Protein AF-A0A8S3UZY2-F1 (afdb_monomer_lite)

Secondary structure (DSSP, 8-state):
-HHHHHHHHHHHHHHHTBSS-BPPEE-HHHHHHHHHHHTTT--S--SSSS----------SHHHHHHHHHHHHHGGGGG--TTS---SHHHHHHHHHHHHHT-TT--EE----BTTB---------S-SS-BSSTTTTSTT-B-TTS-BPPPPSSPPHHHHHHHHHTTS-------HHHHHHHHHHHHHHHHHHHHHHHHHHHHHHHHHHHHHHHHHHHHHHHHHHHHHHHHHHHHHHTTS--

Foldseek 3Di:
DLVLLLLLLLVCCAPVPFQQAARADEDVVQQVVQQVVQVVLDQDADPDDWQKDKDWDPDQDPVVRVVCRSCVLLVLVVLDDLVDWQPDPVSCVSNVSNLSSNQRPHRYDHWHHDSSGTTIDHDGDRDRRGDGHRQNNVPQVAADPSSHGYDDDPDQDVVNVVSVVCVVDDDDDDDDVVVVVVVVVVVVVVVVVVVVVVVVVVVVVVVVVVVVVVVVVVVVVVVVVVVVVVVVVVVVVVVVPPD

Sequence (243 aa):
MTRLHNEFRSKTAKENWAADMMKMKWDYTAANVAQKWADQCEFKHSTNKYGENLFVTTAQDIYKAMDQSVNSWFNEVRFYNYNYDCYSDSCFKKVGHYTQLVWAKTFLLGCGMNKKIGNIMKNKILNKPYTKGKPCSKCPGYCTSESLCRKIPAKRTLYDLLTRITDTKSDWNVENEEDLEDQRKERRNEEKEEDLEDQRKERRNEEKEEDLEDQRKERRNEEKEEDLEDQRKERRNEEKGED

pLDDT: mean 82.31, std 16.31, range [33.88, 98.5]

Organism: Mytilus edulis (NCBI:txid6550)

Radius of gyration: 30.38 Å; chains: 1; bounding box: 75×30×107 Å

InterPro domains:
  IPR001283 Cysteine-rich secretory protein-related [PR00837] (24-42)
  IPR001283 Cysteine-rich secretory protein-related [PR00837] (69-82)
  IPR001283 Cysteine-rich secretory protein-related [PR00837] (95-111)
  IPR001283 Cysteine-rich secretory protein-related [PTHR10334] (3-116)
  IPR002413 Venom allergen 5-like [PR00838] (24-42)
  IPR002413 Venom allergen 5-like [PR00838] (94-113)
  IPR014044 CAP domain [PF00188] (3-115)
  IPR014044 CAP domain [SM00198] (1-122)
  IPR018244 Allergen V5/Tpx-1-related, conserved site [PS01009] (96-106)
  IPR035940 CAP superfamily [G3DSA:3.40.33.10] (1-150)
  IPR035940 CAP superfamily [SSF55797] (3-118)

Structure (mmCIF, N/CA/C/O backbone):
data_AF-A0A8S3UZY2-F1
#
_entry.id   AF-A0A8S3UZY2-F1
#
loop_
_atom_site.group_PDB
_atom_site.id
_atom_site.type_symbol
_atom_site.label_atom_id
_atom_site.label_alt_id
_atom_site.label_comp_id
_atom_site.label_asym_id
_atom_site.label_entity_id
_atom_site.label_seq_id
_atom_site.pdbx_PDB_ins_code
_atom_site.Cartn_x
_atom_site.Cartn_y
_atom_site.Cartn_z
_atom_site.occupancy
_atom_site.B_iso_or_equiv
_atom_site.auth_seq_id
_atom_site.auth_comp_id
_atom_site.auth_asym_id
_atom_site.auth_atom_id
_atom_site.pdbx_PDB_model_num
ATOM 1 N N . MET A 1 1 ? -2.297 7.928 1.998 1.00 87.19 1 MET A N 1
ATOM 2 C CA . MET A 1 1 ? -1.681 6.597 1.783 1.00 87.19 1 MET A CA 1
ATOM 3 C C . MET A 1 1 ? -1.189 6.343 0.344 1.00 87.19 1 MET A C 1
ATOM 5 O O . MET A 1 1 ? 0.021 6.305 0.134 1.00 87.19 1 MET A O 1
ATOM 9 N N . THR A 1 2 ? -2.068 6.203 -0.660 1.00 91.38 2 THR A N 1
ATOM 10 C CA . THR A 1 2 ? -1.717 5.746 -2.033 1.00 91.38 2 THR A CA 1
ATOM 11 C C . THR A 1 2 ? -0.693 6.616 -2.778 1.00 91.38 2 THR A C 1
ATOM 13 O O . THR A 1 2 ? 0.131 6.085 -3.519 1.00 91.38 2 THR A O 1
ATOM 16 N N . ARG A 1 3 ? -0.687 7.940 -2.543 1.00 94.25 3 ARG A N 1
ATOM 17 C CA . ARG A 1 3 ? 0.292 8.883 -3.122 1.00 94.25 3 ARG A CA 1
ATOM 18 C C . ARG A 1 3 ? 1.739 8.449 -2.854 1.00 94.25 3 ARG A C 1
ATOM 20 O O . ARG A 1 3 ? 2.487 8.247 -3.802 1.00 94.25 3 ARG A O 1
ATOM 27 N N . LEU A 1 4 ? 2.100 8.239 -1.584 1.00 95.00 4 LEU A N 1
ATOM 28 C CA . LEU A 1 4 ? 3.458 7.856 -1.172 1.00 95.00 4 LEU A CA 1
ATOM 29 C C . LEU A 1 4 ? 3.878 6.491 -1.726 1.00 95.00 4 LEU A C 1
ATOM 31 O O . LEU A 1 4 ? 5.022 6.313 -2.129 1.00 95.00 4 LEU A O 1
ATOM 35 N N . HIS A 1 5 ? 2.949 5.534 -1.791 1.00 96.06 5 HIS A N 1
ATOM 36 C CA . HIS A 1 5 ? 3.223 4.236 -2.405 1.00 96.06 5 HIS A CA 1
ATOM 37 C C . HIS A 1 5 ? 3.622 4.400 -3.877 1.00 96.06 5 HIS A C 1
ATOM 39 O O . HIS A 1 5 ? 4.646 3.868 -4.298 1.00 96.06 5 HIS A O 1
ATOM 45 N N . ASN A 1 6 ? 2.870 5.188 -4.651 1.00 97.62 6 ASN A N 1
ATOM 46 C CA . ASN A 1 6 ? 3.207 5.465 -6.048 1.00 97.62 6 ASN A CA 1
ATOM 47 C C . ASN A 1 6 ? 4.492 6.291 -6.198 1.00 97.62 6 ASN A C 1
ATOM 49 O O . ASN A 1 6 ? 5.282 6.004 -7.090 1.00 97.62 6 ASN A O 1
ATOM 53 N N . GLU A 1 7 ? 4.748 7.246 -5.307 1.00 98.00 7 GLU A N 1
ATOM 54 C CA . GLU A 1 7 ? 5.978 8.047 -5.276 1.00 98.00 7 GLU A CA 1
ATOM 55 C C . GLU A 1 7 ? 7.231 7.167 -5.111 1.00 98.00 7 GLU A C 1
ATOM 57 O O . GLU A 1 7 ? 8.133 7.195 -5.954 1.00 98.00 7 GLU A O 1
ATOM 62 N N . PHE A 1 8 ? 7.246 6.294 -4.098 1.00 98.25 8 PHE A N 1
ATOM 63 C CA . PHE A 1 8 ? 8.345 5.356 -3.847 1.00 98.25 8 PHE A CA 1
ATOM 64 C C . PHE A 1 8 ? 8.466 4.247 -4.903 1.00 98.25 8 PHE A C 1
ATOM 66 O O . PHE A 1 8 ? 9.578 3.804 -5.211 1.00 98.25 8 PHE A O 1
ATOM 73 N N . ARG A 1 9 ? 7.353 3.817 -5.510 1.00 98.38 9 ARG A N 1
ATOM 74 C CA . ARG A 1 9 ? 7.361 2.886 -6.653 1.00 98.38 9 ARG A CA 1
ATOM 75 C C . ARG A 1 9 ? 7.925 3.547 -7.912 1.00 98.38 9 ARG A C 1
ATOM 77 O O . ARG A 1 9 ? 8.740 2.927 -8.585 1.00 98.38 9 ARG A O 1
ATOM 84 N N . SER A 1 10 ? 7.583 4.812 -8.177 1.00 98.50 10 SER A N 1
ATOM 85 C CA . SER A 1 10 ? 8.162 5.645 -9.247 1.00 98.50 10 SER A CA 1
ATOM 86 C C . SER A 1 10 ? 9.669 5.810 -9.046 1.00 98.50 10 SER A C 1
ATOM 88 O O . SER A 1 10 ? 10.448 5.563 -9.968 1.00 98.50 10 SER A O 1
ATOM 90 N N . LYS A 1 11 ? 10.087 6.147 -7.817 1.00 98.25 11 LYS A N 1
ATOM 91 C CA . LYS A 1 11 ? 11.499 6.241 -7.430 1.00 98.25 11 LYS A CA 1
ATOM 92 C C . LYS A 1 11 ? 12.232 4.922 -7.691 1.00 98.25 11 LYS A C 1
ATOM 94 O O . LYS A 1 11 ? 13.226 4.900 -8.407 1.00 98.25 11 LYS A O 1
ATOM 99 N N . THR A 1 12 ? 11.678 3.808 -7.209 1.00 97.56 12 THR A N 1
ATOM 100 C CA . THR A 1 12 ? 12.240 2.463 -7.419 1.00 97.56 12 THR A CA 1
ATOM 101 C C . THR A 1 12 ? 12.297 2.077 -8.896 1.00 97.56 12 THR A C 1
ATOM 103 O O . THR A 1 12 ? 13.279 1.475 -9.320 1.00 97.56 12 THR A O 1
ATOM 106 N N . ALA A 1 13 ? 11.293 2.438 -9.698 1.00 97.81 13 ALA A N 1
ATOM 107 C CA . ALA A 1 13 ? 11.313 2.180 -11.132 1.00 97.81 13 ALA A CA 1
ATOM 108 C C . ALA A 1 13 ? 12.467 2.912 -11.821 1.00 97.81 13 ALA A C 1
ATOM 110 O O . ALA A 1 13 ? 13.248 2.273 -12.526 1.00 97.81 13 ALA A O 1
ATOM 111 N N . LYS A 1 14 ? 12.606 4.217 -11.560 1.00 97.75 14 LYS A N 1
ATOM 112 C CA . LYS A 1 14 ? 13.624 5.093 -12.159 1.00 97.75 14 LYS A CA 1
ATOM 113 C C . LYS A 1 14 ? 15.046 4.755 -11.702 1.00 97.75 14 LYS A C 1
ATOM 115 O O . LYS A 1 14 ? 15.933 4.640 -12.540 1.00 97.75 14 LYS A O 1
ATOM 120 N N . GLU A 1 15 ? 15.257 4.571 -10.400 1.00 96.56 15 GLU A N 1
ATOM 121 C CA . GLU A 1 15 ? 16.589 4.373 -9.808 1.00 96.56 15 GLU A CA 1
ATOM 122 C C . GLU A 1 15 ? 17.054 2.911 -9.879 1.00 96.56 15 GLU A C 1
ATOM 124 O O . GLU A 1 15 ? 18.190 2.642 -10.267 1.00 96.56 15 GLU A O 1
ATOM 129 N N . ASN A 1 16 ? 16.171 1.953 -9.572 1.00 95.44 16 ASN A N 1
ATOM 130 C CA . ASN A 1 16 ? 16.512 0.525 -9.488 1.00 95.44 16 ASN A CA 1
ATOM 131 C C . ASN A 1 16 ? 16.083 -0.291 -10.722 1.00 95.44 16 ASN A C 1
ATOM 133 O O . ASN A 1 16 ? 16.210 -1.519 -10.718 1.00 95.44 16 ASN A O 1
ATOM 137 N N . TRP A 1 17 ? 15.637 0.384 -11.790 1.00 96.50 17 TRP A N 1
ATOM 138 C CA . TRP A 1 17 ? 15.299 -0.202 -13.092 1.00 96.50 17 TRP A CA 1
ATOM 139 C C . TRP A 1 17 ? 14.179 -1.252 -12.991 1.00 96.50 17 TRP A C 1
ATOM 141 O O . TRP A 1 17 ? 14.389 -2.421 -13.310 1.00 96.50 17 TRP A O 1
ATOM 151 N N . ALA A 1 18 ? 12.985 -0.848 -12.545 1.00 97.75 18 ALA A N 1
ATOM 152 C CA . ALA A 1 18 ? 11.804 -1.720 -12.525 1.00 97.75 18 ALA A CA 1
ATOM 153 C C . ALA A 1 18 ? 10.953 -1.549 -13.796 1.00 97.75 18 ALA A C 1
ATOM 155 O O . ALA A 1 18 ? 10.343 -0.502 -14.022 1.00 97.75 18 ALA A O 1
ATOM 156 N N . ALA A 1 19 ? 10.890 -2.592 -14.622 1.00 97.81 19 ALA A N 1
ATOM 157 C CA . ALA A 1 19 ? 10.301 -2.550 -15.961 1.00 97.81 19 ALA A CA 1
ATOM 158 C C . ALA A 1 19 ? 8.773 -2.742 -16.011 1.00 97.81 19 ALA A C 1
ATOM 160 O O . ALA A 1 19 ? 8.149 -2.407 -17.020 1.00 97.81 19 ALA A O 1
ATOM 161 N N . ASP A 1 20 ? 8.189 -3.303 -14.950 1.00 97.00 20 ASP A N 1
ATOM 162 C CA . ASP A 1 20 ? 6.795 -3.761 -14.833 1.00 97.00 20 ASP A CA 1
ATOM 163 C C . ASP A 1 20 ? 6.049 -3.170 -13.616 1.00 97.00 20 ASP A C 1
ATOM 165 O O . ASP A 1 20 ? 4.972 -3.640 -13.250 1.00 97.00 20 ASP A O 1
ATOM 169 N N . MET A 1 21 ? 6.614 -2.141 -12.976 1.00 98.19 21 MET A N 1
ATOM 170 C CA . MET A 1 21 ? 6.096 -1.553 -11.737 1.00 98.19 21 MET A CA 1
ATOM 171 C C . MET A 1 21 ? 4.714 -0.909 -11.930 1.00 98.19 21 MET A C 1
ATOM 173 O O . MET A 1 21 ? 4.609 0.196 -12.460 1.00 98.19 21 MET A O 1
ATOM 177 N N . MET A 1 22 ? 3.644 -1.558 -11.466 1.00 96.94 22 MET A N 1
ATOM 178 C CA . MET A 1 22 ? 2.284 -1.019 -11.589 1.00 96.94 22 MET A CA 1
ATOM 179 C C . MET A 1 22 ? 2.055 0.212 -10.703 1.00 96.94 22 MET A C 1
ATOM 181 O O . MET A 1 22 ? 2.512 0.249 -9.554 1.00 96.94 22 MET A O 1
ATOM 185 N N . LYS A 1 23 ? 1.261 1.171 -11.191 1.00 96.56 23 LYS A N 1
ATOM 186 C CA . LYS A 1 23 ? 0.643 2.213 -10.363 1.00 96.56 23 LYS A CA 1
ATOM 187 C C . LYS A 1 23 ? -0.441 1.581 -9.489 1.00 96.56 23 LYS A C 1
ATOM 189 O O . LYS A 1 23 ? -1.294 0.851 -9.989 1.00 96.56 23 LYS A O 1
ATOM 194 N N . MET A 1 24 ? -0.404 1.855 -8.189 1.00 94.44 24 MET A N 1
ATOM 195 C CA . MET A 1 24 ? -1.425 1.419 -7.239 1.00 94.44 24 MET A CA 1
ATOM 196 C C . MET A 1 24 ? -2.624 2.372 -7.262 1.00 94.44 24 MET A C 1
ATOM 198 O O . MET A 1 24 ? -2.439 3.595 -7.260 1.00 94.44 24 MET A O 1
ATOM 202 N N . LYS A 1 25 ? -3.838 1.817 -7.208 1.00 91.94 25 LYS A N 1
ATOM 203 C CA . LYS A 1 25 ? -5.065 2.538 -6.838 1.00 91.94 25 LYS 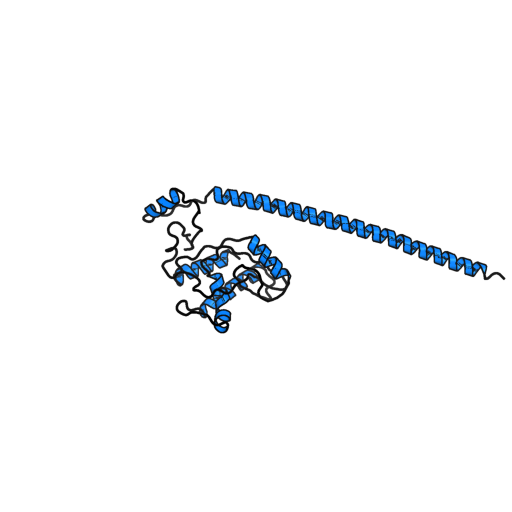A CA 1
ATOM 204 C C . LYS A 1 25 ? -5.532 2.126 -5.437 1.00 91.94 25 LYS A C 1
ATOM 206 O O . LYS A 1 25 ? -5.097 1.098 -4.918 1.00 91.94 25 LYS A O 1
ATOM 211 N N . TRP A 1 26 ? -6.392 2.941 -4.828 1.00 89.31 26 TRP A N 1
ATOM 212 C CA . TRP A 1 26 ? -7.090 2.545 -3.603 1.00 89.31 26 TRP A CA 1
ATOM 213 C C . TRP A 1 26 ? -8.118 1.445 -3.904 1.00 89.31 26 TRP A C 1
ATOM 215 O O . TRP A 1 26 ? -8.615 1.352 -5.030 1.00 89.31 26 TRP A O 1
ATOM 225 N N . ASP A 1 27 ? -8.404 0.611 -2.911 1.00 89.00 27 ASP A N 1
ATOM 226 C CA . ASP A 1 27 ? -9.358 -0.490 -2.993 1.00 89.00 27 ASP A CA 1
ATOM 227 C C . ASP A 1 27 ? -10.120 -0.627 -1.666 1.00 89.00 27 ASP A C 1
ATOM 229 O O . ASP A 1 27 ? -9.541 -0.964 -0.629 1.00 89.00 27 ASP A O 1
ATOM 233 N N . TYR A 1 28 ? -11.425 -0.344 -1.696 1.00 85.38 28 TYR A N 1
ATOM 234 C CA . TYR A 1 28 ? -12.273 -0.346 -0.501 1.00 85.38 28 TYR A CA 1
ATOM 235 C C . TYR A 1 28 ? -12.496 -1.754 0.072 1.00 85.38 28 TYR A C 1
ATOM 237 O O . TYR A 1 28 ? -12.620 -1.906 1.285 1.00 85.38 28 TYR A O 1
ATOM 245 N N . THR A 1 29 ? -12.442 -2.808 -0.753 1.00 87.44 29 THR A N 1
ATOM 246 C CA . THR A 1 29 ? -12.521 -4.194 -0.257 1.00 87.44 29 THR A CA 1
ATOM 247 C C . THR A 1 29 ? -11.281 -4.543 0.568 1.00 87.44 29 THR A C 1
ATOM 249 O O . THR A 1 29 ? -11.400 -5.071 1.677 1.00 87.44 29 THR A O 1
ATOM 252 N N . ALA A 1 30 ? -10.086 -4.201 0.079 1.00 86.56 30 ALA A N 1
ATOM 253 C CA . ALA A 1 30 ? -8.844 -4.355 0.830 1.00 86.56 30 ALA A CA 1
ATOM 254 C C . ALA A 1 30 ? -8.817 -3.467 2.088 1.00 86.56 30 ALA A C 1
ATOM 256 O O . ALA A 1 30 ? -8.339 -3.913 3.132 1.00 86.56 30 ALA A O 1
ATOM 257 N N . ALA A 1 31 ? -9.362 -2.245 2.022 1.00 87.25 31 ALA A N 1
ATOM 258 C CA . ALA A 1 31 ? -9.434 -1.340 3.169 1.00 87.25 31 ALA A CA 1
ATOM 259 C C . ALA A 1 31 ? -10.345 -1.895 4.275 1.00 87.25 31 ALA A C 1
ATOM 261 O O . ALA A 1 31 ? -9.920 -1.982 5.425 1.00 87.25 31 ALA A O 1
ATOM 262 N N . ASN A 1 32 ? -11.537 -2.384 3.921 1.00 87.75 32 ASN A N 1
ATOM 263 C CA . ASN A 1 32 ? -12.484 -2.977 4.867 1.00 87.75 32 ASN A CA 1
ATOM 264 C C . ASN A 1 32 ? -11.947 -4.276 5.495 1.00 87.75 32 ASN A C 1
ATOM 266 O O . ASN A 1 32 ? -12.200 -4.549 6.669 1.00 87.75 32 ASN A O 1
ATOM 270 N N . VAL A 1 33 ? -11.163 -5.067 4.752 1.00 88.44 33 VAL A N 1
ATOM 271 C CA . VAL A 1 33 ? -10.449 -6.237 5.300 1.00 88.44 33 VAL A CA 1
ATOM 272 C C . VAL A 1 33 ? -9.322 -5.817 6.252 1.00 88.44 33 VAL A C 1
ATOM 274 O O . VAL A 1 33 ? -9.137 -6.452 7.290 1.00 88.44 33 VAL A O 1
ATOM 277 N N . ALA A 1 34 ? -8.585 -4.748 5.936 1.00 89.81 34 ALA A N 1
ATOM 278 C CA . ALA A 1 34 ? -7.524 -4.231 6.795 1.00 89.81 34 ALA A CA 1
ATOM 279 C C . ALA A 1 34 ? -8.071 -3.575 8.079 1.00 89.81 34 ALA A C 1
ATOM 281 O O . ALA A 1 34 ? -7.501 -3.792 9.147 1.00 89.81 34 ALA A O 1
ATOM 282 N N . GLN A 1 35 ? -9.190 -2.843 8.012 1.00 90.25 35 GLN A N 1
ATOM 283 C CA . GLN A 1 35 ? -9.820 -2.216 9.183 1.00 90.25 35 GLN A CA 1
ATOM 284 C C . GLN A 1 35 ? -10.348 -3.265 10.162 1.00 90.25 35 GLN A C 1
ATOM 286 O O . GLN A 1 35 ? -9.950 -3.247 11.321 1.00 90.25 35 GLN A O 1
ATOM 291 N N . LYS A 1 36 ? -11.085 -4.274 9.676 1.00 91.44 36 LYS A N 1
ATOM 292 C CA . LYS A 1 36 ? -11.569 -5.391 10.511 1.00 91.44 36 LYS A CA 1
ATOM 293 C C . LYS A 1 36 ? -10.449 -6.144 11.243 1.00 91.44 36 LYS A C 1
ATOM 295 O O . LYS A 1 36 ? -10.713 -6.762 12.273 1.00 91.44 36 LYS A O 1
ATOM 300 N N . TRP A 1 37 ? -9.211 -6.097 10.737 1.00 90.62 37 TRP A N 1
ATOM 301 C CA . TRP A 1 37 ? -8.030 -6.596 11.447 1.00 90.62 37 TRP A CA 1
ATOM 302 C C . TRP A 1 37 ? -7.440 -5.576 12.434 1.00 90.62 37 TRP A C 1
ATOM 304 O O . TRP A 1 37 ? -7.087 -5.950 13.549 1.00 90.62 37 TRP A O 1
ATOM 314 N N . ALA A 1 38 ? -7.383 -4.291 12.071 1.00 89.00 38 ALA A N 1
ATOM 315 C CA . ALA A 1 38 ? -6.948 -3.208 12.960 1.00 89.00 38 ALA A CA 1
ATOM 316 C C . ALA A 1 38 ? -7.799 -3.142 14.237 1.00 89.00 38 ALA A C 1
ATOM 318 O O . ALA A 1 38 ? -7.282 -2.961 15.343 1.00 89.00 38 ALA A O 1
ATOM 319 N N . ASP A 1 39 ? -9.106 -3.346 14.091 1.00 88.88 39 ASP A N 1
ATOM 320 C CA . ASP A 1 39 ? -10.079 -3.301 15.180 1.00 88.88 39 ASP A CA 1
ATOM 321 C C . ASP A 1 39 ? -9.822 -4.386 16.245 1.00 88.88 39 ASP A C 1
ATOM 323 O O . ASP A 1 39 ? -10.104 -4.156 17.420 1.00 88.88 39 ASP A O 1
ATOM 327 N N . GLN A 1 40 ? -9.173 -5.506 15.881 1.00 88.81 40 GLN A N 1
ATOM 328 C CA . GLN A 1 40 ? -8.735 -6.545 16.832 1.00 88.81 40 GLN A CA 1
ATOM 329 C C . GLN A 1 40 ? -7.629 -6.057 17.786 1.00 88.81 40 GLN A C 1
ATOM 331 O O . GLN A 1 40 ? -7.394 -6.668 18.825 1.00 88.81 40 GLN A O 1
ATOM 336 N N . CYS A 1 41 ? -6.937 -4.959 17.448 1.00 85.81 41 CYS A N 1
ATOM 337 C CA . CYS A 1 41 ? -5.859 -4.351 18.238 1.00 85.81 41 CYS A CA 1
ATOM 338 C C . CYS A 1 41 ? -4.615 -5.252 18.456 1.00 85.81 41 CYS A C 1
ATOM 340 O O . CYS A 1 41 ? -3.756 -4.954 19.288 1.00 85.81 41 CYS A O 1
ATOM 342 N N . GLU A 1 42 ? -4.469 -6.337 17.694 1.00 86.00 42 GLU A N 1
ATOM 343 C CA . GLU A 1 42 ? -3.333 -7.254 17.810 1.00 86.00 42 GLU A CA 1
ATOM 344 C C . GLU A 1 42 ? -2.186 -6.858 16.868 1.00 86.00 42 GLU A C 1
ATOM 346 O O . GLU A 1 42 ? -2.339 -6.888 15.646 1.00 86.00 42 GLU A O 1
ATOM 351 N N . PHE A 1 43 ? -0.991 -6.572 17.403 1.00 87.06 43 PHE A N 1
ATOM 352 C CA . PHE A 1 43 ? 0.213 -6.361 16.581 1.00 87.06 43 PHE A CA 1
ATOM 353 C C . PHE A 1 43 ? 0.815 -7.695 16.101 1.00 87.06 43 PHE A C 1
ATOM 355 O O . PHE A 1 43 ? 1.956 -8.051 16.401 1.00 87.06 43 PHE A O 1
ATOM 362 N N . LYS A 1 44 ? 0.011 -8.460 15.360 1.00 87.06 44 LYS A N 1
ATOM 363 C CA . LYS A 1 44 ? 0.412 -9.690 14.677 1.00 87.06 44 LYS A CA 1
ATOM 364 C C . LYS A 1 44 ? -0.163 -9.708 13.265 1.00 87.06 44 LYS A C 1
ATOM 366 O O . LYS A 1 44 ? -1.153 -9.046 12.958 1.00 87.06 44 LYS A O 1
ATOM 371 N N . HIS A 1 45 ? 0.479 -10.477 12.400 1.00 86.94 45 HIS A N 1
ATOM 372 C CA . HIS A 1 45 ? 0.067 -10.610 11.014 1.00 86.94 45 HIS A CA 1
ATOM 373 C C . HIS A 1 45 ? -1.268 -11.359 10.891 1.00 86.94 45 HIS A C 1
ATOM 375 O O . HIS A 1 45 ? -1.493 -12.346 11.594 1.00 86.94 45 HIS A O 1
ATOM 381 N N . SER A 1 46 ? -2.137 -10.919 9.978 1.00 86.56 46 SER A N 1
ATOM 382 C CA . SER A 1 46 ? -3.462 -11.534 9.788 1.00 86.56 46 SER A CA 1
ATOM 383 C C . SER A 1 46 ? -3.392 -12.898 9.073 1.00 86.56 46 SER A C 1
ATOM 385 O O . SER A 1 46 ? -2.318 -13.332 8.644 1.00 86.56 46 SER A O 1
ATOM 387 N N . THR A 1 47 ? -4.530 -13.591 8.940 1.00 87.19 47 THR A N 1
ATOM 388 C CA . THR A 1 47 ? -4.669 -14.903 8.262 1.00 87.19 47 THR A CA 1
ATOM 389 C C . THR A 1 47 ? -5.363 -14.830 6.890 1.00 87.19 47 THR A C 1
ATOM 391 O O . THR A 1 47 ? -5.677 -15.861 6.301 1.00 87.19 47 THR A O 1
ATOM 394 N N . ASN A 1 48 ? -5.614 -13.623 6.366 1.00 82.38 48 ASN A N 1
ATOM 395 C CA . ASN A 1 48 ? -6.241 -13.404 5.055 1.00 82.38 48 ASN A CA 1
ATOM 396 C C . ASN A 1 48 ? -5.260 -13.591 3.861 1.00 82.38 48 ASN A C 1
ATOM 398 O O . ASN A 1 48 ? -4.185 -14.160 4.016 1.00 82.38 48 ASN A O 1
ATOM 402 N N . LYS A 1 49 ? -5.649 -13.169 2.645 1.00 81.81 49 LYS A N 1
ATOM 403 C CA . LYS A 1 49 ? -4.961 -13.473 1.368 1.00 81.81 49 LYS A CA 1
ATOM 404 C C . LYS A 1 49 ? -4.244 -12.301 0.651 1.00 81.81 49 LYS A C 1
ATOM 406 O O . LYS A 1 49 ? -3.750 -12.510 -0.456 1.00 81.81 49 LYS A O 1
ATOM 411 N N . TYR A 1 50 ? -4.218 -11.082 1.199 1.00 80.88 50 TYR A N 1
ATOM 412 C CA . TYR A 1 50 ? -3.713 -9.857 0.526 1.00 80.88 50 TYR A CA 1
ATOM 413 C C . TYR A 1 50 ? -2.281 -9.498 0.976 1.00 80.88 50 TYR A C 1
ATOM 415 O O . TYR A 1 50 ? -2.069 -9.546 2.156 1.00 80.88 50 TYR A O 1
ATOM 423 N N . GLY A 1 51 ? -1.296 -9.091 0.160 1.00 82.06 51 GLY A N 1
ATOM 424 C CA . GLY A 1 51 ? 0.122 -8.865 0.602 1.00 82.06 51 GLY A CA 1
ATOM 425 C C . GLY A 1 51 ? 0.384 -7.796 1.701 1.00 82.06 51 GLY A C 1
ATOM 426 O O . GLY A 1 51 ? -0.371 -6.846 1.734 1.00 82.06 51 GLY A O 1
ATOM 427 N N . GLU A 1 52 ? 1.402 -7.896 2.593 1.00 84.12 52 GLU A N 1
ATOM 428 C CA . GLU A 1 52 ? 1.479 -7.195 3.925 1.00 84.12 52 GLU A CA 1
ATOM 429 C C . GLU A 1 52 ? 2.582 -6.169 4.184 1.00 84.12 52 GLU A C 1
ATOM 431 O O . GLU A 1 52 ? 3.747 -6.492 3.988 1.00 84.12 52 GLU A O 1
ATOM 436 N N . ASN A 1 53 ? 2.220 -5.070 4.870 1.00 90.69 53 ASN A N 1
ATOM 437 C CA . ASN A 1 53 ? 3.085 -4.408 5.858 1.00 90.69 53 ASN A CA 1
ATOM 438 C C . ASN A 1 53 ? 2.344 -4.197 7.202 1.00 90.69 53 ASN A C 1
ATOM 440 O O . ASN A 1 53 ? 1.124 -4.036 7.190 1.00 90.69 53 ASN A O 1
ATOM 444 N N . LEU A 1 54 ? 3.067 -4.139 8.335 1.00 88.88 54 LEU A N 1
ATOM 445 C CA . LEU A 1 54 ? 2.558 -3.667 9.641 1.00 88.88 54 LEU A CA 1
ATOM 446 C C . LEU A 1 54 ? 3.371 -2.467 10.156 1.00 88.88 54 LEU A C 1
ATOM 448 O O . LEU A 1 54 ? 4.575 -2.377 9.915 1.00 88.88 54 LEU A O 1
ATOM 452 N N . PHE A 1 55 ? 2.744 -1.553 10.902 1.00 91.06 55 PHE A N 1
ATOM 453 C CA . PHE A 1 55 ? 3.436 -0.439 11.571 1.00 91.06 55 PHE A CA 1
ATOM 454 C C . PHE A 1 55 ? 2.767 -0.050 12.891 1.00 91.06 55 PHE A C 1
ATOM 456 O O . PHE A 1 55 ? 1.561 -0.208 13.032 1.00 91.06 55 PHE A O 1
ATOM 463 N N . VAL A 1 56 ? 3.531 0.500 13.837 1.00 87.56 56 VAL A N 1
ATOM 464 C CA . VAL A 1 56 ? 3.031 1.069 15.099 1.00 87.56 56 VAL A CA 1
ATOM 465 C C . VAL A 1 56 ? 3.803 2.353 15.417 1.00 87.56 56 VAL A C 1
ATOM 467 O O . VAL A 1 56 ? 4.995 2.452 15.134 1.00 87.56 56 VAL A O 1
ATOM 470 N N . THR A 1 57 ? 3.118 3.357 15.966 1.00 86.44 57 THR A N 1
ATOM 471 C CA . THR A 1 57 ? 3.692 4.663 16.319 1.00 86.44 57 THR A CA 1
ATOM 472 C C . THR A 1 57 ? 2.899 5.311 17.452 1.00 86.44 57 THR A C 1
ATOM 474 O O . THR A 1 57 ? 1.733 4.986 17.662 1.00 86.44 57 THR A O 1
ATOM 477 N N . THR A 1 58 ? 3.529 6.244 18.164 1.00 85.75 58 THR A N 1
ATOM 478 C CA . THR A 1 58 ? 2.900 7.127 19.158 1.00 85.75 58 THR A CA 1
ATOM 479 C C . THR A 1 58 ? 2.375 8.436 18.551 1.00 85.75 58 THR A C 1
ATOM 481 O O . THR A 1 58 ? 1.870 9.295 19.274 1.00 85.75 58 THR A O 1
ATOM 484 N N . ALA A 1 59 ? 2.487 8.624 17.229 1.00 85.06 59 ALA A N 1
ATOM 485 C CA . ALA A 1 59 ? 1.930 9.783 16.538 1.00 85.06 59 ALA A CA 1
ATOM 486 C C . ALA A 1 59 ? 0.391 9.787 16.610 1.00 85.06 59 ALA A C 1
ATOM 488 O O . ALA A 1 59 ? -0.263 8.908 16.059 1.00 85.06 59 ALA A O 1
ATOM 489 N N . GLN A 1 60 ? -0.174 10.804 17.268 1.00 80.75 60 GLN A N 1
ATOM 490 C CA . GLN A 1 60 ? -1.627 10.991 17.389 1.00 80.75 60 GLN A CA 1
ATOM 491 C C . GLN A 1 60 ? -2.272 11.557 16.112 1.00 80.75 60 GLN A C 1
ATOM 493 O O . GLN A 1 60 ? -3.454 11.322 15.870 1.00 80.75 60 GLN A O 1
ATOM 498 N N . ASP A 1 61 ? -1.506 12.290 15.295 1.00 88.25 61 ASP A N 1
ATOM 499 C CA . ASP A 1 61 ? -1.958 12.724 13.972 1.00 88.25 61 ASP A CA 1
ATOM 500 C C . ASP A 1 61 ? -1.908 11.564 12.967 1.00 88.25 61 ASP A C 1
ATOM 502 O O . ASP A 1 61 ? -0.888 10.887 12.804 1.00 88.25 61 ASP A O 1
ATOM 506 N N . ILE A 1 62 ? -3.023 11.386 12.262 1.00 83.12 62 ILE A N 1
ATOM 507 C CA . ILE A 1 62 ? -3.266 10.294 11.322 1.00 83.12 62 ILE A CA 1
ATOM 508 C C . ILE A 1 62 ? -2.363 10.427 10.093 1.00 83.12 62 ILE A C 1
ATOM 510 O O . ILE A 1 62 ? -1.795 9.432 9.640 1.00 83.12 62 ILE A O 1
ATOM 514 N N . TYR A 1 63 ? -2.183 11.643 9.570 1.00 87.06 63 TYR A N 1
ATOM 515 C CA . TYR A 1 63 ? -1.358 11.863 8.381 1.00 87.06 63 TYR A CA 1
ATOM 516 C C . TYR A 1 63 ? 0.114 11.580 8.682 1.00 87.06 63 TYR A C 1
ATOM 518 O O . TYR A 1 63 ? 0.747 10.800 7.973 1.00 87.06 63 TYR A O 1
ATOM 526 N N . LYS A 1 64 ? 0.630 12.088 9.805 1.00 89.75 64 LYS A N 1
ATOM 527 C CA . LYS A 1 64 ? 1.966 11.774 10.322 1.00 89.75 64 LYS A CA 1
ATOM 528 C C . LYS A 1 64 ? 2.158 10.278 10.578 1.00 89.75 64 LYS A C 1
ATOM 530 O O . LYS A 1 64 ? 3.223 9.759 10.253 1.00 89.75 64 LYS A O 1
ATOM 535 N N . ALA A 1 65 ? 1.158 9.572 11.111 1.00 87.81 65 ALA A N 1
ATOM 536 C CA . ALA A 1 65 ? 1.227 8.122 11.300 1.00 87.81 65 ALA A CA 1
ATOM 537 C C . ALA A 1 65 ? 1.279 7.354 9.962 1.00 87.81 65 ALA A C 1
ATOM 539 O O . ALA A 1 65 ? 2.063 6.408 9.822 1.00 87.81 65 ALA A O 1
ATOM 540 N N . MET A 1 66 ? 0.506 7.781 8.953 1.00 88.19 66 MET A N 1
ATOM 541 C CA . MET A 1 66 ? 0.591 7.234 7.594 1.00 88.19 66 MET A CA 1
ATOM 542 C C . MET A 1 66 ? 1.962 7.503 6.964 1.00 88.19 66 MET A C 1
ATOM 544 O O . MET A 1 66 ? 2.621 6.555 6.534 1.00 88.19 66 MET A O 1
ATOM 548 N N . ASP A 1 67 ? 2.426 8.752 6.951 1.00 91.69 67 ASP A N 1
ATOM 549 C CA . ASP A 1 67 ? 3.714 9.133 6.365 1.00 91.69 67 ASP A CA 1
ATOM 550 C C . ASP A 1 67 ? 4.884 8.406 7.044 1.00 91.69 67 ASP A C 1
ATOM 552 O O . ASP A 1 67 ? 5.739 7.849 6.351 1.00 91.69 67 ASP A O 1
ATOM 556 N N . GLN A 1 68 ? 4.888 8.310 8.380 1.00 93.12 68 GLN A N 1
ATOM 557 C CA . GLN A 1 68 ? 5.872 7.516 9.125 1.00 93.12 68 GLN A CA 1
ATOM 558 C C . GLN A 1 68 ? 5.856 6.039 8.718 1.00 93.12 68 GLN A C 1
ATOM 560 O O . GLN A 1 68 ? 6.931 5.472 8.523 1.00 93.12 68 GLN A O 1
ATOM 565 N N . SER A 1 69 ? 4.677 5.426 8.547 1.00 93.25 69 SER A N 1
ATOM 566 C CA . SER A 1 69 ? 4.581 4.010 8.166 1.00 93.25 69 SER A CA 1
ATOM 567 C C . SER A 1 69 ? 5.231 3.736 6.807 1.00 93.25 69 SER A C 1
ATOM 569 O O . SER A 1 69 ? 6.152 2.924 6.726 1.00 93.25 69 SER A O 1
ATOM 571 N N . VAL A 1 70 ? 4.856 4.483 5.761 1.00 94.50 70 VAL A N 1
ATOM 572 C CA . VAL A 1 70 ? 5.374 4.254 4.402 1.00 94.50 70 VAL A CA 1
ATOM 573 C C . VAL A 1 70 ? 6.863 4.589 4.300 1.00 94.50 70 VAL A C 1
ATOM 575 O O . VAL A 1 70 ? 7.609 3.841 3.670 1.00 94.50 70 VAL A O 1
ATOM 578 N N . ASN A 1 71 ? 7.324 5.656 4.963 1.00 96.38 71 ASN A N 1
ATOM 579 C CA . ASN A 1 71 ? 8.751 5.982 5.020 1.00 96.38 71 ASN A CA 1
ATOM 580 C C . ASN A 1 71 ? 9.554 4.905 5.767 1.00 96.38 71 ASN A C 1
ATOM 582 O O . ASN A 1 71 ? 10.628 4.521 5.308 1.00 96.38 71 ASN A O 1
ATOM 586 N N . SER A 1 72 ? 9.052 4.394 6.897 1.00 95.31 72 SER A N 1
ATOM 587 C CA . SER A 1 72 ? 9.711 3.322 7.656 1.00 95.31 72 SER A CA 1
ATOM 588 C C . SER A 1 72 ? 9.867 2.057 6.808 1.00 95.31 72 SER A C 1
ATOM 590 O O . SER A 1 72 ? 10.971 1.527 6.685 1.00 95.31 72 SER A O 1
ATOM 592 N N . TRP A 1 73 ? 8.785 1.640 6.142 1.00 95.62 73 TRP A N 1
ATOM 593 C CA . TRP A 1 73 ? 8.773 0.488 5.241 1.00 95.62 73 TRP A CA 1
ATOM 594 C C . TRP A 1 73 ? 9.704 0.668 4.038 1.00 95.62 73 TRP A C 1
ATOM 596 O O . TRP A 1 73 ? 10.457 -0.243 3.707 1.00 95.62 73 TRP A O 1
ATOM 606 N N . PHE A 1 74 ? 9.710 1.843 3.398 1.00 96.50 74 PHE A N 1
ATOM 607 C CA . PHE A 1 74 ? 10.598 2.102 2.263 1.00 96.50 74 PHE A CA 1
ATOM 608 C C . PHE A 1 74 ? 12.081 2.125 2.664 1.00 96.50 74 PHE A C 1
ATOM 610 O O . PHE A 1 74 ? 12.924 1.628 1.919 1.00 96.50 74 PHE A O 1
ATOM 617 N N . ASN A 1 75 ? 12.410 2.652 3.849 1.00 97.06 75 ASN A N 1
ATOM 618 C CA . ASN A 1 75 ? 13.790 2.778 4.333 1.00 97.06 75 ASN A CA 1
ATOM 619 C C . ASN A 1 75 ? 14.522 1.437 4.528 1.00 97.06 75 ASN A C 1
ATOM 621 O O . ASN A 1 75 ? 15.750 1.428 4.625 1.00 97.06 75 ASN A O 1
ATOM 625 N N . GLU A 1 76 ? 13.815 0.304 4.523 1.00 95.38 76 GLU A N 1
ATOM 626 C CA . GLU A 1 76 ? 14.420 -1.031 4.435 1.00 95.38 76 GLU A CA 1
ATOM 627 C C . GLU A 1 76 ? 15.204 -1.269 3.128 1.00 95.38 76 GLU A C 1
ATOM 629 O O . GLU A 1 76 ? 16.057 -2.157 3.088 1.00 95.38 76 GLU A O 1
ATOM 634 N N . VAL A 1 77 ? 15.009 -0.442 2.088 1.00 93.94 77 VAL A N 1
ATOM 635 C CA . VAL A 1 77 ? 15.786 -0.476 0.831 1.00 93.94 77 VAL A CA 1
ATOM 636 C C . VAL A 1 77 ? 17.303 -0.496 1.064 1.00 93.94 77 VAL A C 1
ATOM 638 O O . VAL A 1 77 ? 18.025 -1.158 0.326 1.00 93.94 77 VAL A O 1
ATOM 641 N N . ARG A 1 78 ? 17.791 0.141 2.140 1.00 94.00 78 ARG A N 1
ATOM 642 C CA . ARG A 1 78 ? 19.215 0.163 2.533 1.00 94.00 78 ARG A CA 1
ATOM 643 C C . ARG A 1 78 ? 19.792 -1.209 2.915 1.00 94.00 78 ARG A C 1
ATOM 645 O O . ARG A 1 78 ? 21.006 -1.356 2.992 1.00 94.00 78 ARG A O 1
ATOM 652 N N . PHE A 1 79 ? 18.932 -2.188 3.198 1.00 91.38 79 PHE A N 1
ATOM 653 C CA . PHE A 1 79 ? 19.298 -3.576 3.491 1.00 91.38 79 PHE A CA 1
ATOM 654 C C . PHE A 1 79 ? 18.986 -4.523 2.321 1.00 91.38 79 PHE A C 1
ATOM 656 O O . PHE A 1 79 ? 19.343 -5.700 2.375 1.00 91.38 79 PHE A O 1
ATOM 663 N N . TYR A 1 80 ? 18.316 -4.033 1.274 1.00 90.69 80 TYR A N 1
ATOM 664 C CA . TYR A 1 80 ? 17.917 -4.821 0.116 1.00 90.69 80 TYR A CA 1
ATOM 665 C C . TYR A 1 80 ? 18.968 -4.756 -0.995 1.00 90.69 80 TYR A C 1
ATOM 667 O O . TYR A 1 80 ? 19.441 -3.687 -1.371 1.00 90.69 80 TYR A O 1
ATOM 675 N N . ASN A 1 81 ? 19.281 -5.906 -1.593 1.00 89.44 81 ASN A N 1
ATOM 676 C CA . ASN A 1 81 ? 20.080 -5.975 -2.810 1.00 89.44 81 ASN A CA 1
ATOM 677 C C . ASN A 1 81 ? 19.385 -6.893 -3.816 1.00 89.44 81 ASN A C 1
ATOM 679 O O . ASN A 1 81 ? 19.266 -8.092 -3.581 1.00 89.44 81 ASN A O 1
ATOM 683 N N . TYR A 1 82 ? 18.964 -6.332 -4.953 1.00 88.88 82 TYR A N 1
ATOM 684 C CA . TYR A 1 82 ? 18.218 -7.054 -5.989 1.00 88.88 82 TYR A CA 1
ATOM 685 C C . TYR A 1 82 ? 18.931 -8.323 -6.482 1.00 88.88 82 TYR A C 1
ATOM 687 O O . TYR A 1 82 ? 18.278 -9.306 -6.835 1.00 88.88 82 TYR A O 1
ATOM 695 N N . ASN A 1 83 ? 20.265 -8.312 -6.524 1.00 87.44 83 ASN A N 1
ATOM 696 C CA . ASN A 1 83 ? 21.041 -9.410 -7.096 1.00 87.44 83 ASN A CA 1
ATOM 697 C C . ASN A 1 83 ? 21.109 -10.639 -6.169 1.00 87.44 83 ASN A C 1
ATOM 699 O O . ASN A 1 83 ? 21.354 -11.736 -6.658 1.00 87.44 83 ASN A O 1
ATOM 703 N N . TYR A 1 84 ? 20.853 -10.479 -4.866 1.00 83.06 84 TYR A N 1
ATOM 704 C CA . TYR A 1 84 ? 20.809 -11.577 -3.895 1.00 83.06 84 TYR A CA 1
ATOM 705 C C . TYR A 1 84 ? 19.362 -11.965 -3.584 1.00 83.06 84 TYR A C 1
ATOM 707 O O . TYR A 1 84 ? 18.435 -11.186 -3.812 1.00 83.06 84 TYR A O 1
ATOM 715 N N . ASP A 1 85 ? 19.158 -13.181 -3.083 1.00 78.50 85 ASP A N 1
ATOM 716 C CA . ASP A 1 85 ? 17.841 -13.669 -2.677 1.00 78.50 85 ASP A CA 1
ATOM 717 C C . ASP A 1 85 ? 17.705 -13.768 -1.161 1.00 78.50 85 ASP A C 1
ATOM 719 O O . ASP A 1 85 ? 18.630 -14.135 -0.439 1.00 78.50 85 ASP A O 1
ATOM 723 N N . CYS A 1 86 ? 16.516 -13.412 -0.681 1.00 74.62 86 CYS A N 1
ATOM 724 C CA . CYS A 1 86 ? 16.238 -13.155 0.726 1.00 74.62 86 CYS A CA 1
ATOM 725 C C . CYS A 1 86 ? 15.338 -14.249 1.317 1.00 74.62 86 CYS A C 1
ATOM 727 O O . CYS A 1 86 ? 14.240 -13.992 1.805 1.00 74.62 86 CYS A O 1
ATOM 729 N N . TYR A 1 87 ? 15.786 -15.503 1.202 1.00 75.06 87 TYR A N 1
ATOM 730 C CA . TYR A 1 87 ? 14.964 -16.675 1.522 1.00 75.06 87 TYR A CA 1
ATOM 731 C C . TYR A 1 87 ? 14.848 -16.982 3.026 1.00 75.06 87 TYR A C 1
ATOM 733 O O . TYR A 1 87 ? 13.869 -17.603 3.440 1.00 75.06 87 TYR A O 1
ATOM 741 N N . SER A 1 88 ? 15.801 -16.544 3.860 1.00 81.00 88 SER A N 1
ATOM 742 C CA . SER A 1 88 ? 15.739 -16.754 5.314 1.00 81.00 88 SER A CA 1
ATOM 743 C C . SER A 1 88 ? 14.799 -15.761 6.005 1.00 81.00 88 SER A C 1
ATOM 745 O O . SER A 1 88 ? 14.726 -14.589 5.633 1.00 81.00 88 SER A O 1
ATOM 747 N N . ASP A 1 89 ? 14.145 -16.181 7.092 1.00 80.00 89 ASP A N 1
ATOM 748 C CA . ASP A 1 89 ? 13.317 -15.274 7.904 1.00 80.00 89 ASP A CA 1
ATOM 749 C C . ASP A 1 89 ? 14.133 -14.140 8.544 1.00 80.00 89 ASP A C 1
ATOM 751 O O . ASP A 1 89 ? 13.630 -13.033 8.722 1.00 80.00 89 ASP A O 1
ATOM 755 N N . SER A 1 90 ? 15.414 -14.382 8.842 1.00 83.44 90 SER A N 1
ATOM 756 C CA . SER A 1 90 ? 16.348 -13.366 9.344 1.00 83.44 90 SER A CA 1
ATOM 757 C C . SER A 1 90 ? 16.707 -12.295 8.306 1.00 83.44 90 SER A C 1
ATOM 759 O O . SER A 1 90 ? 17.074 -11.182 8.689 1.00 83.44 90 SER A O 1
ATOM 761 N N . CYS A 1 91 ? 16.588 -12.612 7.012 1.00 83.06 91 CYS A N 1
ATOM 762 C CA . CYS A 1 91 ? 16.674 -11.645 5.925 1.00 83.06 91 CYS A CA 1
ATOM 763 C C . CYS A 1 91 ? 15.314 -10.972 5.694 1.00 83.06 91 CYS A C 1
ATOM 765 O O . CYS A 1 91 ? 15.234 -9.744 5.693 1.00 83.06 91 CYS A O 1
ATOM 767 N N . PHE A 1 92 ? 14.230 -11.751 5.576 1.00 82.94 92 PHE A N 1
ATOM 768 C CA . PHE A 1 92 ? 12.896 -11.219 5.279 1.00 82.94 92 PHE A CA 1
ATOM 769 C C . PHE A 1 92 ? 12.430 -10.186 6.320 1.00 82.94 92 PHE A C 1
ATOM 771 O O . PHE A 1 92 ? 11.925 -9.133 5.943 1.00 82.94 92 PHE A O 1
ATOM 778 N N . LYS A 1 93 ? 12.720 -10.398 7.613 1.00 84.00 93 LYS A N 1
ATOM 779 C CA . LYS A 1 93 ? 12.458 -9.426 8.698 1.00 84.00 93 LYS A CA 1
ATOM 780 C C . LYS A 1 93 ? 13.175 -8.066 8.559 1.00 84.00 93 LYS A C 1
ATOM 782 O O . LYS A 1 93 ? 12.945 -7.197 9.393 1.00 84.00 93 LYS A O 1
ATOM 787 N N . LYS A 1 94 ? 14.059 -7.881 7.568 1.00 86.50 94 LYS A N 1
ATOM 788 C CA . LYS A 1 94 ? 14.799 -6.629 7.310 1.00 86.50 94 LYS A CA 1
ATOM 789 C C . LYS A 1 94 ? 14.409 -5.916 6.012 1.00 86.50 94 LYS A C 1
ATOM 791 O O . LYS A 1 94 ? 14.848 -4.786 5.827 1.00 86.50 94 LYS A O 1
ATOM 796 N N . VAL A 1 95 ? 13.696 -6.587 5.100 1.00 91.31 95 VAL A N 1
ATOM 797 C CA . VAL A 1 95 ? 13.356 -6.066 3.754 1.00 91.31 95 VAL A CA 1
ATOM 798 C C . VAL A 1 95 ? 11.936 -6.399 3.290 1.00 91.31 95 VAL A C 1
ATOM 800 O O . VAL A 1 95 ? 11.552 -6.047 2.171 1.00 91.31 95 VAL A O 1
ATOM 803 N N . GLY A 1 96 ? 11.160 -7.125 4.098 1.00 89.31 96 GLY A N 1
ATOM 804 C CA . GLY A 1 96 ? 9.813 -7.567 3.752 1.00 89.31 96 GLY A CA 1
ATOM 805 C C . GLY A 1 96 ? 8.870 -6.403 3.465 1.00 89.31 96 GLY A C 1
ATOM 806 O O . GLY A 1 96 ? 8.107 -6.464 2.501 1.00 89.31 96 GLY A O 1
ATOM 807 N N . HIS A 1 97 ? 8.987 -5.306 4.217 1.00 92.94 97 HIS A N 1
ATOM 808 C CA . HIS A 1 97 ? 8.097 -4.166 4.056 1.00 92.94 97 HIS A CA 1
ATOM 809 C C . HIS A 1 97 ? 8.439 -3.325 2.824 1.00 92.94 97 HIS A C 1
ATOM 811 O O . HIS A 1 97 ? 7.542 -2.894 2.092 1.00 92.94 97 HIS A O 1
ATOM 817 N N . TYR A 1 98 ? 9.735 -3.135 2.546 1.00 94.44 98 TYR A N 1
ATOM 818 C CA . TYR A 1 98 ? 10.174 -2.520 1.290 1.00 94.44 98 TYR A CA 1
ATOM 819 C C . TYR A 1 98 ? 9.744 -3.371 0.090 1.00 94.44 98 TYR A C 1
ATOM 821 O O . TYR A 1 98 ? 9.116 -2.855 -0.835 1.00 94.44 98 TYR A O 1
ATOM 829 N N . THR A 1 99 ? 10.043 -4.675 0.106 1.00 92.50 99 THR A N 1
ATOM 830 C CA . THR A 1 99 ? 9.760 -5.565 -1.034 1.00 92.50 99 THR A CA 1
ATOM 831 C C . THR A 1 99 ? 8.267 -5.697 -1.325 1.00 92.50 99 THR A C 1
ATOM 833 O O . THR A 1 99 ? 7.903 -5.751 -2.499 1.00 92.50 99 THR A O 1
ATOM 836 N N . GLN A 1 100 ? 7.392 -5.657 -0.312 1.00 91.56 100 GLN A N 1
ATOM 837 C CA . GLN A 1 100 ? 5.947 -5.595 -0.537 1.00 91.56 100 GLN A CA 1
ATOM 838 C C . GLN A 1 100 ? 5.492 -4.239 -1.101 1.00 91.56 100 GLN A C 1
ATOM 840 O O . GLN A 1 100 ? 4.694 -4.213 -2.044 1.00 91.56 100 GLN A O 1
ATOM 845 N N . LEU A 1 101 ? 6.003 -3.121 -0.571 1.00 94.44 101 LEU A N 1
ATOM 846 C CA . LEU A 1 101 ? 5.689 -1.764 -1.042 1.00 94.44 101 LEU A CA 1
ATOM 847 C C . LEU A 1 101 ? 6.038 -1.603 -2.533 1.00 94.44 101 LEU A C 1
ATOM 849 O O . LEU A 1 101 ? 5.238 -1.079 -3.314 1.00 94.44 101 LEU A O 1
ATOM 853 N N . VAL A 1 102 ? 7.192 -2.132 -2.953 1.00 95.62 102 VAL A N 1
ATOM 854 C CA . VAL A 1 102 ? 7.654 -2.112 -4.352 1.00 95.62 102 VAL A CA 1
ATOM 855 C C . VAL A 1 102 ? 7.267 -3.363 -5.153 1.00 95.62 102 VAL A C 1
ATOM 857 O O . VAL A 1 102 ? 7.841 -3.622 -6.209 1.00 95.62 102 VAL A O 1
ATOM 860 N N . TRP A 1 103 ? 6.283 -4.146 -4.693 1.00 94.81 103 TRP A N 1
ATOM 861 C CA . TRP A 1 103 ? 5.848 -5.343 -5.413 1.00 94.81 103 TRP A CA 1
ATOM 862 C C . TRP A 1 103 ? 5.084 -4.976 -6.691 1.00 94.81 103 TRP A C 1
ATOM 864 O O . TRP A 1 103 ? 3.931 -4.532 -6.631 1.00 94.81 103 TRP A O 1
ATOM 874 N N . ALA A 1 104 ? 5.700 -5.166 -7.858 1.00 95.25 104 ALA A N 1
ATOM 875 C CA . ALA A 1 104 ? 5.201 -4.716 -9.156 1.00 95.25 104 ALA A CA 1
ATOM 876 C C . ALA A 1 104 ? 3.764 -5.165 -9.431 1.00 95.25 104 ALA A C 1
ATOM 878 O O . ALA A 1 104 ? 2.946 -4.356 -9.856 1.00 95.25 104 ALA A O 1
ATOM 879 N N . LYS A 1 105 ? 3.427 -6.423 -9.115 1.00 91.75 105 LYS A N 1
ATOM 880 C CA . LYS A 1 105 ? 2.092 -6.996 -9.363 1.00 91.75 105 LYS A CA 1
ATOM 881 C C . LYS A 1 105 ? 1.010 -6.553 -8.367 1.00 91.75 105 LYS A C 1
ATOM 883 O O . LYS A 1 105 ? -0.164 -6.796 -8.632 1.00 91.75 105 LYS A O 1
ATOM 888 N N . THR A 1 106 ? 1.360 -5.903 -7.255 1.00 92.06 106 THR A N 1
ATOM 889 C CA . THR A 1 106 ? 0.372 -5.351 -6.315 1.00 92.06 106 THR A CA 1
ATOM 890 C C . THR A 1 106 ? -0.024 -3.955 -6.790 1.00 92.06 106 THR A C 1
ATOM 892 O O . THR A 1 106 ? 0.772 -3.025 -6.699 1.00 92.06 106 THR A O 1
ATOM 895 N N . PHE A 1 107 ? -1.241 -3.812 -7.321 1.00 92.62 107 PHE A N 1
ATOM 896 C CA . PHE A 1 107 ? -1.784 -2.546 -7.845 1.00 92.62 107 PHE A CA 1
ATOM 897 C C . PHE A 1 107 ? -3.068 -2.083 -7.129 1.00 92.62 107 PHE A C 1
ATOM 899 O O . PHE A 1 107 ? -3.626 -1.043 -7.473 1.00 92.62 107 PHE A O 1
ATOM 906 N N . LEU A 1 108 ? -3.527 -2.840 -6.133 1.00 90.06 108 LEU A N 1
ATOM 907 C CA . LEU A 1 108 ? -4.633 -2.492 -5.243 1.00 90.06 108 LEU A CA 1
ATOM 908 C C . LEU A 1 108 ? -4.060 -2.269 -3.843 1.00 90.06 108 LEU A C 1
ATOM 910 O O . LEU A 1 108 ? -3.157 -2.999 -3.427 1.00 90.06 108 LEU A O 1
ATOM 914 N N . LEU A 1 109 ? -4.551 -1.248 -3.148 1.00 91.62 109 LEU A N 1
ATOM 915 C CA . LEU A 1 109 ? -4.085 -0.851 -1.825 1.00 91.62 109 LEU A CA 1
ATOM 916 C C . LEU A 1 109 ? -5.278 -0.475 -0.952 1.00 91.62 109 LEU A C 1
ATOM 918 O O . LEU A 1 109 ? -6.024 0.440 -1.288 1.00 91.62 109 LEU A O 1
ATOM 922 N N . GLY A 1 110 ? -5.391 -1.127 0.196 1.00 90.69 110 GLY A N 1
ATOM 923 C CA . GLY A 1 110 ? -6.265 -0.711 1.281 1.00 90.69 110 GLY A CA 1
ATOM 924 C C . GLY A 1 110 ? -5.477 -0.683 2.582 1.00 90.69 110 GLY A C 1
ATOM 925 O O . GLY A 1 110 ? -4.506 -1.422 2.742 1.00 90.69 110 GLY A O 1
ATOM 926 N N . CYS A 1 111 ? -5.872 0.187 3.502 1.00 90.62 111 CYS A N 1
ATOM 927 C CA . CYS A 1 111 ? -5.327 0.242 4.854 1.00 90.62 111 CYS A CA 1
ATOM 928 C C . CYS A 1 111 ? -6.469 0.526 5.823 1.00 90.62 111 CYS A C 1
ATOM 930 O O . CYS A 1 111 ? -7.331 1.350 5.528 1.00 90.62 111 CYS A O 1
ATOM 932 N N . GLY A 1 112 ? -6.424 -0.127 6.976 1.00 89.94 112 GLY A N 1
ATOM 933 C CA . GLY A 1 112 ? -7.212 0.221 8.145 1.00 89.94 112 GLY A CA 1
ATOM 934 C C . GLY A 1 112 ? -6.281 0.516 9.311 1.00 89.94 112 GLY A C 1
ATOM 935 O O . GLY A 1 112 ? -5.115 0.119 9.280 1.00 89.94 112 GLY A O 1
ATOM 936 N N . MET A 1 113 ? -6.789 1.243 10.300 1.00 85.88 113 MET A N 1
ATOM 937 C CA . MET A 1 113 ? -6.016 1.767 11.416 1.00 85.88 113 MET A CA 1
ATOM 938 C C . MET A 1 113 ? -6.874 1.837 12.674 1.00 85.88 113 MET A C 1
ATOM 940 O O . MET A 1 113 ? -7.977 2.380 12.659 1.00 85.88 113 MET A O 1
ATOM 944 N N . ASN A 1 114 ? -6.329 1.366 13.792 1.00 84.50 114 ASN A N 1
ATOM 945 C CA . ASN A 1 114 ? -6.920 1.550 15.109 1.00 84.50 114 ASN A CA 1
ATOM 946 C C . ASN A 1 114 ? -6.086 2.581 15.883 1.00 84.50 114 ASN A C 1
ATOM 948 O O . ASN A 1 114 ? -4.856 2.524 15.870 1.00 84.50 114 ASN A O 1
ATOM 952 N N . LYS A 1 115 ? -6.732 3.511 16.603 1.00 70.06 115 LYS A N 1
ATOM 953 C CA . LYS A 1 115 ? -6.032 4.472 17.484 1.00 70.06 115 LYS A CA 1
ATOM 954 C C . LYS A 1 115 ? -5.242 3.787 18.611 1.00 70.06 115 LYS A C 1
ATOM 956 O O . LYS A 1 115 ? -4.425 4.440 19.253 1.00 70.06 115 LYS A O 1
ATOM 961 N N . LYS A 1 116 ? -5.463 2.486 18.833 1.00 64.81 116 LYS A N 1
ATOM 962 C CA . LYS A 1 116 ? -4.664 1.636 19.721 1.00 64.81 116 LYS A CA 1
ATOM 963 C C . LYS A 1 116 ? -3.526 0.873 19.011 1.00 64.81 116 LYS A C 1
ATOM 965 O O . LYS A 1 116 ? -2.571 0.551 19.703 1.00 64.81 116 LYS A O 1
ATOM 970 N N . ILE A 1 117 ? -3.582 0.628 17.686 1.00 52.22 117 ILE A N 1
ATOM 971 C CA . ILE A 1 117 ? -2.469 0.139 16.825 1.00 52.22 117 ILE A CA 1
ATOM 972 C C . ILE A 1 117 ? -2.804 0.229 15.306 1.00 52.22 117 ILE A C 1
ATOM 974 O O . ILE A 1 117 ? -3.782 -0.341 14.837 1.00 52.22 117 ILE A O 1
ATOM 978 N N . GLY A 1 118 ? -1.924 0.891 14.541 1.00 49.00 118 GLY A N 1
ATOM 979 C CA . GLY A 1 118 ? -1.294 0.390 13.297 1.00 49.00 118 GLY A CA 1
ATOM 980 C C . GLY A 1 118 ? -2.035 0.251 11.948 1.00 49.00 118 GLY A C 1
ATOM 981 O O . GLY A 1 118 ? -3.210 -0.070 11.889 1.00 49.00 118 GLY A O 1
ATOM 982 N N . ASN A 1 119 ? -1.276 0.424 10.847 1.00 44.09 119 ASN A N 1
ATOM 983 C CA . ASN A 1 119 ? -1.667 0.154 9.440 1.00 44.09 119 ASN A CA 1
ATOM 984 C C . ASN A 1 119 ? -1.228 -1.266 8.982 1.00 44.09 119 ASN A C 1
ATOM 986 O O . ASN A 1 119 ? -0.219 -1.757 9.492 1.00 44.09 119 ASN A O 1
ATOM 990 N N . ILE A 1 120 ? -1.948 -1.910 8.036 1.00 40.88 120 ILE A N 1
ATOM 991 C CA . ILE A 1 120 ? -2.028 -3.396 7.852 1.00 40.88 120 ILE A CA 1
ATOM 992 C C . ILE A 1 120 ? -2.170 -3.903 6.395 1.00 40.88 120 ILE A C 1
ATOM 994 O O . ILE A 1 120 ? -2.824 -3.207 5.626 1.00 40.88 120 ILE A O 1
ATOM 998 N N . MET A 1 121 ? -1.711 -5.153 6.089 1.00 38.88 121 MET A N 1
ATOM 999 C CA . MET A 1 121 ? -2.305 -6.160 5.137 1.00 38.88 121 MET A CA 1
ATOM 1000 C C . MET A 1 121 ? -1.904 -7.671 5.462 1.00 38.88 121 MET A C 1
ATOM 1002 O O . MET A 1 121 ? -2.094 -8.044 6.618 1.00 38.88 121 MET A O 1
ATOM 1006 N N . LYS A 1 122 ? -1.455 -8.582 4.533 1.00 38.88 122 LYS A N 1
ATOM 1007 C CA . LYS A 1 122 ? -1.173 -10.079 4.740 1.00 38.88 122 LYS A CA 1
ATOM 1008 C C . LYS A 1 122 ? -0.307 -10.973 3.714 1.00 38.88 122 LYS A C 1
ATOM 1010 O O . LYS A 1 122 ? -0.853 -11.930 3.167 1.00 38.88 122 LYS A O 1
ATOM 1015 N N . ASN A 1 123 ? 1.023 -10.856 3.450 1.00 39.97 123 ASN A N 1
ATOM 1016 C CA . ASN A 1 123 ? 1.891 -11.943 2.877 1.00 39.97 123 ASN A CA 1
ATOM 1017 C C . ASN A 1 123 ? 3.444 -11.715 2.914 1.00 39.97 123 ASN A C 1
ATOM 1019 O O . ASN A 1 123 ? 3.896 -10.595 3.118 1.00 39.97 123 ASN A O 1
ATOM 1023 N N . LYS A 1 124 ? 4.240 -12.777 2.636 1.00 39.66 124 LYS A N 1
ATOM 1024 C CA . LYS A 1 124 ? 5.715 -12.872 2.406 1.00 39.66 124 LYS A CA 1
ATOM 1025 C C . LYS A 1 124 ? 5.966 -13.507 1.025 1.00 39.66 124 LYS A C 1
ATOM 1027 O O . LYS A 1 124 ? 5.522 -14.630 0.806 1.00 39.66 124 LYS A O 1
ATOM 1032 N N . ILE A 1 125 ? 6.691 -12.859 0.102 1.00 42.56 125 ILE A N 1
ATOM 1033 C CA . ILE A 1 125 ? 6.834 -13.364 -1.283 1.00 42.56 125 ILE A CA 1
ATOM 1034 C C . ILE A 1 125 ? 8.296 -13.712 -1.622 1.00 42.56 125 ILE A C 1
ATOM 1036 O O . ILE A 1 125 ? 9.152 -12.836 -1.690 1.00 42.56 125 ILE A O 1
ATOM 1040 N N . LEU A 1 126 ? 8.581 -15.000 -1.866 1.00 51.97 126 LEU A N 1
ATOM 1041 C CA . LEU A 1 126 ? 9.928 -15.549 -2.128 1.00 51.97 126 LEU A CA 1
ATOM 1042 C C . LEU A 1 126 ? 10.440 -15.313 -3.572 1.00 51.97 126 LEU A C 1
ATOM 1044 O O . LEU A 1 126 ? 10.974 -16.221 -4.198 1.00 51.97 126 LEU A O 1
ATOM 1048 N N . ASN A 1 127 ? 10.249 -14.124 -4.141 1.00 67.38 127 ASN A N 1
ATOM 1049 C CA . ASN A 1 127 ? 10.701 -13.799 -5.502 1.00 67.38 127 ASN A CA 1
ATOM 1050 C C . ASN A 1 127 ? 11.188 -12.343 -5.596 1.00 67.38 127 ASN A C 1
ATOM 1052 O O . ASN A 1 127 ? 10.934 -11.541 -4.698 1.00 67.38 127 ASN A O 1
ATOM 1056 N N . LYS A 1 128 ? 11.851 -11.974 -6.703 1.00 88.12 128 LYS A N 1
ATOM 1057 C CA . LYS A 1 128 ? 12.181 -10.564 -6.981 1.00 88.12 128 LYS A CA 1
ATOM 1058 C C . LYS A 1 128 ? 10.880 -9.736 -7.086 1.00 88.12 128 LYS A C 1
ATOM 1060 O O . LYS A 1 128 ? 9.948 -10.187 -7.755 1.00 88.12 128 LYS A O 1
ATOM 1065 N N . PRO A 1 129 ? 10.804 -8.534 -6.482 1.00 91.62 129 PRO A N 1
ATOM 1066 C CA . PRO A 1 129 ? 9.566 -7.757 -6.408 1.00 91.62 129 PRO A CA 1
ATOM 1067 C C . PRO A 1 129 ? 9.143 -7.099 -7.723 1.00 91.62 129 PRO A C 1
ATOM 1069 O O . PRO A 1 129 ? 7.980 -6.739 -7.874 1.00 91.62 129 PRO A O 1
ATOM 1072 N N . TYR A 1 130 ? 10.055 -6.962 -8.681 1.00 94.62 130 TYR A N 1
ATOM 1073 C CA . TYR A 1 130 ? 9.815 -6.413 -10.015 1.00 94.62 130 TYR A CA 1
ATOM 1074 C C . TYR A 1 130 ? 10.766 -7.057 -11.027 1.00 94.62 130 TYR A C 1
ATOM 1076 O O . TYR A 1 130 ? 11.802 -7.604 -10.648 1.00 94.62 130 TYR A O 1
ATOM 1084 N N . THR A 1 131 ? 10.443 -6.965 -12.314 1.00 95.88 131 THR A N 1
ATOM 1085 C CA . THR A 1 131 ? 11.349 -7.355 -13.400 1.00 95.88 131 THR A CA 1
ATOM 1086 C C . THR A 1 131 ? 12.373 -6.248 -13.647 1.00 95.88 131 THR A C 1
ATOM 1088 O O . THR A 1 131 ? 11.997 -5.105 -13.906 1.00 95.88 131 THR A O 1
ATOM 1091 N N . LYS A 1 132 ? 13.672 -6.571 -13.629 1.00 96.19 132 LYS A N 1
ATOM 1092 C CA . LYS A 1 132 ? 14.731 -5.591 -13.918 1.00 96.19 132 LYS A CA 1
ATOM 1093 C C . LYS A 1 132 ? 14.776 -5.197 -15.403 1.00 96.19 132 LYS A C 1
ATOM 1095 O O . LYS A 1 132 ? 14.781 -6.066 -16.273 1.00 96.19 132 LYS A O 1
ATOM 1100 N N . GLY A 1 133 ? 14.832 -3.897 -15.695 1.00 96.81 133 GLY A N 1
ATOM 1101 C CA . GLY A 1 133 ? 14.908 -3.327 -17.046 1.00 96.81 133 GLY A CA 1
ATOM 1102 C C . GLY A 1 133 ? 14.492 -1.850 -17.091 1.00 96.81 133 GLY A C 1
ATOM 1103 O O . GLY A 1 133 ? 14.116 -1.277 -16.072 1.00 96.81 133 GLY A O 1
ATOM 1104 N N . LYS A 1 134 ? 14.541 -1.215 -18.273 1.00 97.50 134 LYS A N 1
ATOM 1105 C CA . LYS A 1 134 ? 14.109 0.189 -18.447 1.00 97.50 134 LYS A CA 1
ATOM 1106 C C . LYS A 1 134 ? 12.670 0.373 -17.913 1.00 97.50 134 LYS A C 1
ATOM 1108 O O . LYS A 1 134 ? 11.837 -0.491 -18.216 1.00 97.50 134 LYS A O 1
ATOM 1113 N N . PRO A 1 135 ? 12.346 1.465 -17.191 1.00 97.62 135 PRO A N 1
ATOM 1114 C CA . PRO A 1 135 ? 10.986 1.735 -16.724 1.00 97.62 135 PRO A CA 1
ATOM 1115 C C . PRO A 1 135 ? 9.937 1.572 -17.827 1.00 97.62 135 PRO A C 1
ATOM 1117 O O . PRO A 1 135 ? 10.183 1.926 -18.982 1.00 97.62 135 PRO A O 1
ATOM 1120 N N . CYS A 1 136 ? 8.787 1.001 -17.472 1.00 96.25 136 CYS A N 1
ATOM 1121 C CA . CYS A 1 136 ? 7.678 0.677 -18.377 1.00 96.25 136 CYS A CA 1
ATOM 1122 C C . CYS A 1 136 ? 7.991 -0.249 -19.577 1.00 96.25 136 CYS A C 1
ATOM 1124 O O . CYS A 1 136 ? 7.100 -0.504 -20.387 1.00 96.25 136 CYS A O 1
ATOM 1126 N N . SER A 1 137 ? 9.197 -0.822 -19.717 1.00 95.75 137 SER A N 1
ATOM 1127 C CA . SER A 1 137 ? 9.530 -1.685 -20.873 1.00 95.75 137 SER A CA 1
ATOM 1128 C C . SER A 1 137 ? 8.785 -3.032 -20.917 1.00 95.75 137 SER A C 1
ATOM 1130 O O . SER A 1 137 ? 8.876 -3.750 -21.913 1.00 95.75 137 SER A O 1
ATOM 1132 N N . LYS A 1 138 ? 8.000 -3.371 -19.883 1.00 94.62 138 LYS A N 1
ATOM 1133 C CA . LYS A 1 138 ? 7.024 -4.478 -19.904 1.00 94.62 138 LYS A CA 1
ATOM 1134 C C . LYS A 1 138 ? 5.568 -4.025 -20.100 1.00 94.62 138 LYS A C 1
ATOM 1136 O O . LYS A 1 138 ? 4.684 -4.877 -20.147 1.00 94.62 138 LYS A O 1
ATOM 1141 N N . CYS A 1 139 ? 5.311 -2.726 -20.254 1.00 92.06 139 CYS A N 1
ATOM 1142 C CA . CYS A 1 139 ? 3.982 -2.145 -20.471 1.00 92.06 139 CYS A CA 1
ATOM 1143 C C . CYS A 1 139 ? 3.975 -0.997 -21.519 1.00 92.06 139 CYS A C 1
ATOM 1145 O O . CYS A 1 139 ? 3.448 0.082 -21.236 1.00 92.06 139 CYS A O 1
ATOM 1147 N N . PRO A 1 140 ? 4.535 -1.196 -22.736 1.00 88.69 140 PRO A N 1
ATOM 1148 C CA . PRO A 1 140 ? 4.498 -0.186 -23.802 1.00 88.69 140 PRO A CA 1
ATOM 1149 C C . PRO A 1 140 ? 3.052 0.216 -24.133 1.00 88.69 140 PRO A C 1
ATOM 1151 O O . PRO A 1 140 ? 2.153 -0.628 -24.101 1.00 88.69 140 PRO A O 1
ATOM 1154 N N . GLY A 1 141 ? 2.829 1.508 -24.392 1.00 86.12 141 GLY A N 1
ATOM 1155 C CA . GLY A 1 141 ? 1.499 2.128 -24.500 1.00 86.12 141 GLY A CA 1
ATOM 1156 C C . GLY A 1 141 ? 0.791 2.431 -23.164 1.00 86.12 141 GLY A C 1
ATOM 1157 O O . GLY A 1 141 ? -0.089 3.284 -23.128 1.00 86.12 141 GLY A O 1
ATOM 1158 N N . TYR A 1 142 ? 1.188 1.809 -22.043 1.00 91.75 142 TYR A N 1
ATOM 1159 C CA . TYR A 1 142 ? 0.485 1.914 -20.747 1.00 91.75 142 TYR A CA 1
ATOM 1160 C C . TYR A 1 142 ? 1.312 2.540 -19.622 1.00 91.75 142 TYR A C 1
ATOM 1162 O O . TYR A 1 142 ? 0.957 2.421 -18.449 1.00 91.75 142 TYR A O 1
ATOM 1170 N N . CYS A 1 143 ? 2.401 3.229 -19.952 1.00 93.25 143 CYS A N 1
ATOM 1171 C CA . CYS A 1 143 ? 3.160 3.993 -18.968 1.00 93.25 143 CYS A CA 1
ATOM 1172 C C . CYS A 1 143 ? 2.354 5.207 -18.448 1.00 93.25 143 CYS A C 1
ATOM 1174 O O . CYS A 1 143 ? 1.427 5.701 -19.105 1.00 93.25 143 CYS A O 1
ATOM 1176 N N . THR A 1 144 ? 2.707 5.697 -17.260 1.00 94.44 144 THR A N 1
ATOM 1177 C CA . THR A 1 144 ? 2.363 7.038 -16.763 1.00 94.44 144 THR A CA 1
ATOM 1178 C C . THR A 1 144 ? 3.587 7.951 -16.813 1.00 94.44 144 THR A C 1
ATOM 1180 O O . THR A 1 144 ? 4.726 7.482 -16.847 1.00 94.44 144 THR A O 1
ATOM 1183 N N . SER A 1 145 ? 3.371 9.263 -16.720 1.00 93.00 145 SER A N 1
ATOM 1184 C CA . SER A 1 145 ? 4.432 10.263 -16.512 1.00 93.00 145 SER A CA 1
ATOM 1185 C C . SER A 1 145 ? 5.290 9.993 -15.260 1.00 93.00 145 SER A C 1
ATOM 1187 O O . SER A 1 145 ? 6.463 10.360 -15.204 1.00 93.00 145 SER A O 1
ATOM 1189 N N . GLU A 1 146 ? 4.760 9.271 -14.268 1.00 94.94 146 GLU A N 1
ATOM 1190 C CA . GLU A 1 146 ? 5.507 8.827 -13.082 1.00 94.94 146 GLU A CA 1
ATOM 1191 C C . GLU A 1 146 ? 6.455 7.644 -13.372 1.00 94.94 146 GLU A C 1
ATOM 1193 O O . GLU A 1 146 ? 7.200 7.237 -12.483 1.00 94.94 146 GLU A O 1
ATOM 1198 N N . SER A 1 147 ? 6.470 7.114 -14.601 1.00 96.44 147 SER A N 1
ATOM 1199 C CA . SER A 1 147 ? 7.178 5.888 -15.011 1.00 96.44 147 SER A CA 1
ATOM 1200 C C . SER A 1 147 ? 6.636 4.603 -14.367 1.00 96.44 147 SER A C 1
ATOM 1202 O O . SER A 1 147 ? 7.397 3.688 -14.048 1.00 96.44 147 SER A O 1
ATOM 1204 N N . LEU A 1 148 ? 5.313 4.536 -14.187 1.00 97.44 148 LEU A N 1
ATOM 1205 C CA . LEU A 1 148 ? 4.584 3.376 -13.667 1.00 97.44 148 LEU A CA 1
ATOM 1206 C C . LEU A 1 148 ? 3.667 2.769 -14.739 1.00 97.44 148 LEU A C 1
ATOM 1208 O O . LEU A 1 148 ? 3.133 3.482 -15.584 1.00 97.44 148 LEU A O 1
ATOM 1212 N N . CYS A 1 149 ? 3.435 1.461 -14.682 1.00 96.12 149 CYS A N 1
ATOM 1213 C CA . CYS A 1 149 ? 2.503 0.762 -15.566 1.00 96.12 149 CYS A CA 1
ATOM 1214 C C . CYS A 1 149 ? 1.042 0.935 -15.117 1.00 96.12 149 CYS A C 1
ATOM 1216 O O . CYS A 1 149 ? 0.716 0.777 -13.938 1.00 96.12 149 CYS A O 1
ATOM 1218 N N . ARG A 1 150 ? 0.136 1.181 -16.067 1.00 93.00 150 ARG A N 1
ATOM 1219 C CA . ARG A 1 150 ? -1.318 1.026 -15.901 1.00 93.00 150 ARG A CA 1
ATOM 1220 C C . ARG A 1 150 ? -1.765 -0.388 -16.286 1.00 93.00 150 ARG A C 1
ATOM 1222 O O . ARG A 1 150 ? -1.037 -1.139 -16.934 1.00 93.00 150 ARG A O 1
ATOM 1229 N N . LYS A 1 151 ? -2.979 -0.761 -15.871 1.00 84.19 151 LYS A N 1
ATOM 1230 C CA . LYS A 1 151 ? -3.606 -2.036 -16.245 1.00 84.19 151 LYS A CA 1
ATOM 1231 C C . LYS A 1 151 ? -3.959 -2.008 -17.733 1.00 84.19 151 LYS A C 1
ATOM 1233 O O . LYS A 1 151 ? -4.678 -1.120 -18.171 1.00 84.19 151 LYS A O 1
ATOM 1238 N N . ILE A 1 152 ? -3.474 -2.995 -18.481 1.00 76.50 152 ILE A N 1
ATOM 1239 C CA . ILE A 1 152 ? -3.842 -3.206 -19.886 1.00 76.50 152 ILE A CA 1
ATOM 1240 C C . ILE A 1 152 ? -5.332 -3.605 -19.942 1.00 76.50 152 ILE A C 1
ATOM 1242 O O . ILE A 1 152 ? -5.706 -4.559 -19.246 1.00 76.50 152 ILE A O 1
ATOM 1246 N N . PRO A 1 153 ? -6.184 -2.926 -20.734 1.00 70.25 153 PRO A N 1
ATOM 1247 C CA . PRO A 1 153 ? -7.580 -3.315 -20.925 1.00 70.25 153 PRO A CA 1
ATOM 1248 C C . PRO A 1 153 ? -7.729 -4.746 -21.462 1.00 70.25 153 PRO A C 1
ATOM 1250 O O . PRO A 1 153 ? -6.946 -5.206 -22.294 1.00 70.25 153 PRO A O 1
ATOM 1253 N N . ALA A 1 154 ? -8.757 -5.463 -20.996 1.00 59.31 154 ALA A N 1
ATOM 1254 C CA . ALA A 1 154 ? -9.020 -6.841 -21.431 1.00 59.31 154 ALA A CA 1
ATOM 1255 C C . ALA A 1 154 ? -9.518 -6.915 -22.888 1.00 59.31 154 ALA A C 1
ATOM 1257 O O . ALA A 1 154 ? -9.214 -7.868 -23.603 1.00 59.31 154 ALA A O 1
ATOM 1258 N N . LYS A 1 155 ? -10.242 -5.883 -23.339 1.00 59.16 155 LYS A N 1
ATOM 1259 C CA . LYS A 1 155 ? -10.535 -5.620 -24.750 1.00 59.16 155 LYS A CA 1
ATOM 1260 C C . LYS A 1 155 ? -9.506 -4.605 -25.246 1.00 59.16 155 LYS A C 1
ATOM 1262 O O . LYS A 1 155 ? -9.511 -3.481 -24.758 1.00 59.16 155 LYS A O 1
ATOM 1267 N N . ARG A 1 156 ? -8.646 -4.971 -26.201 1.00 56.47 156 ARG A N 1
ATOM 1268 C CA . ARG A 1 156 ? -7.805 -3.978 -26.889 1.00 56.47 156 ARG A CA 1
ATOM 1269 C C . ARG A 1 156 ? -8.675 -3.189 -27.859 1.00 56.47 156 ARG A C 1
ATOM 1271 O O . ARG A 1 156 ? -9.245 -3.768 -28.782 1.00 56.47 156 ARG A O 1
ATOM 1278 N N . THR A 1 157 ? -8.757 -1.887 -27.647 1.00 59.84 157 THR A N 1
ATOM 1279 C CA . THR A 1 157 ? -9.318 -0.927 -28.597 1.00 59.84 157 THR A CA 1
ATOM 1280 C C . THR A 1 157 ? -8.415 -0.801 -29.831 1.00 59.84 15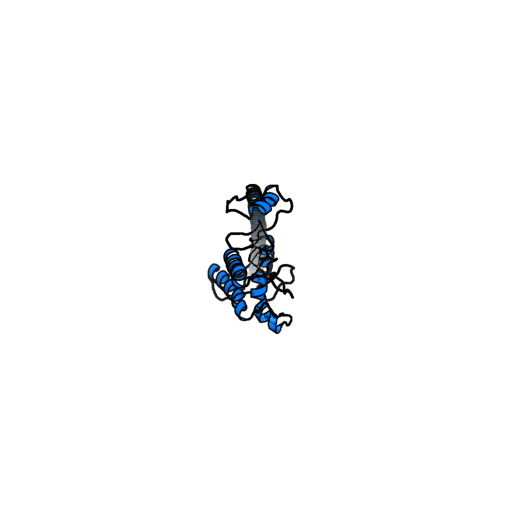7 THR A C 1
ATOM 1282 O O . THR A 1 157 ? -7.264 -1.249 -29.841 1.00 59.84 157 THR A O 1
ATOM 1285 N N . LEU A 1 158 ? -8.902 -0.132 -30.880 1.00 56.22 158 LEU A N 1
ATOM 1286 C CA . LEU A 1 158 ? -8.055 0.225 -32.022 1.00 56.22 158 LEU A CA 1
ATOM 1287 C C . LEU A 1 158 ? -6.907 1.166 -31.596 1.00 56.22 158 LEU A C 1
ATOM 1289 O O . LEU A 1 158 ? -5.802 1.078 -32.125 1.00 56.22 158 LEU A O 1
ATOM 1293 N N . TYR A 1 159 ? -7.139 2.005 -30.581 1.00 57.09 159 TYR A N 1
ATOM 1294 C CA . TYR A 1 159 ? -6.147 2.909 -29.995 1.00 57.09 159 TYR A CA 1
ATOM 1295 C C . TYR A 1 159 ? -5.003 2.152 -29.290 1.00 57.09 159 TYR A C 1
ATOM 1297 O O . TYR A 1 159 ? -3.840 2.515 -29.441 1.00 57.09 159 TYR A O 1
ATOM 1305 N N . ASP A 1 160 ? -5.293 1.030 -28.620 1.00 57.81 160 ASP A N 1
ATOM 1306 C CA . ASP A 1 160 ? -4.295 0.133 -27.997 1.00 57.81 160 ASP A CA 1
ATOM 1307 C C . ASP A 1 160 ? -3.389 -0.602 -29.012 1.00 57.81 160 ASP A C 1
ATOM 1309 O O . ASP A 1 160 ? -2.335 -1.147 -28.662 1.00 57.81 160 ASP A O 1
ATOM 1313 N N . LEU A 1 161 ? -3.816 -0.658 -30.277 1.00 59.50 161 LEU A N 1
ATOM 1314 C CA . LEU A 1 161 ? -3.024 -1.159 -31.403 1.00 59.50 161 LEU A CA 1
ATOM 1315 C C . LEU A 1 161 ? -2.246 -0.023 -32.079 1.00 59.50 161 LEU A C 1
ATOM 1317 O O . LEU A 1 161 ? -1.061 -0.188 -32.360 1.00 59.50 161 LEU A O 1
ATOM 1321 N N . LEU A 1 162 ? -2.880 1.136 -32.280 1.00 58.78 162 LEU A N 1
ATOM 1322 C CA . LEU A 1 162 ? -2.259 2.319 -32.885 1.00 58.78 162 LEU A CA 1
ATOM 1323 C C . LEU A 1 162 ? -1.148 2.915 -32.011 1.00 58.78 162 LEU A C 1
ATOM 1325 O O . LEU A 1 162 ? -0.096 3.255 -32.536 1.00 58.78 162 LEU A O 1
ATOM 1329 N N . THR A 1 163 ? -1.307 2.950 -30.687 1.00 55.34 163 THR A N 1
ATOM 1330 C CA . THR A 1 163 ? -0.267 3.426 -29.747 1.00 55.34 163 THR A CA 1
ATOM 1331 C C . THR A 1 163 ? 1.042 2.634 -29.828 1.00 55.34 163 THR A C 1
ATOM 1333 O O . THR A 1 163 ? 2.112 3.195 -29.616 1.00 55.34 163 THR A O 1
ATOM 1336 N N . ARG A 1 164 ? 0.995 1.354 -30.227 1.00 55.19 164 ARG A N 1
ATOM 1337 C CA . ARG A 1 164 ? 2.195 0.535 -30.501 1.00 55.19 164 ARG A CA 1
ATOM 1338 C C . ARG A 1 164 ? 2.897 0.895 -31.814 1.00 55.19 164 ARG A C 1
ATOM 1340 O O . ARG A 1 164 ? 4.034 0.488 -32.022 1.00 55.19 164 ARG A O 1
ATOM 1347 N N . ILE A 1 165 ? 2.203 1.603 -32.703 1.00 53.31 165 ILE A N 1
ATOM 1348 C CA . ILE A 1 165 ? 2.707 2.102 -33.987 1.00 53.31 165 ILE A CA 1
ATOM 1349 C C . ILE A 1 165 ? 3.181 3.557 -33.823 1.00 53.31 165 ILE A C 1
ATOM 1351 O O . ILE A 1 165 ? 4.172 3.947 -34.433 1.00 53.31 165 ILE A O 1
ATOM 1355 N N . THR A 1 166 ? 2.527 4.349 -32.963 1.00 48.72 166 THR A N 1
ATOM 1356 C CA . THR A 1 166 ? 2.860 5.763 -32.709 1.00 48.72 166 THR A CA 1
ATOM 1357 C C . THR A 1 166 ? 3.864 5.996 -31.575 1.00 48.72 166 THR A C 1
ATOM 1359 O O . THR A 1 166 ? 4.177 7.150 -31.294 1.00 48.72 166 THR A O 1
ATOM 1362 N N . ASP A 1 167 ? 4.450 4.948 -30.981 1.00 48.16 167 ASP A N 1
ATOM 1363 C CA . ASP A 1 167 ? 5.547 5.033 -29.984 1.00 48.16 167 ASP A CA 1
ATOM 1364 C C . ASP A 1 167 ? 6.811 5.757 -30.537 1.00 48.16 167 ASP A C 1
ATOM 1366 O O . ASP A 1 167 ? 7.785 6.004 -29.829 1.00 48.16 167 ASP A O 1
ATOM 1370 N N . THR A 1 168 ? 6.796 6.147 -31.820 1.00 43.38 168 THR A N 1
ATOM 1371 C CA . THR A 1 168 ? 7.761 7.047 -32.465 1.00 43.38 168 THR A CA 1
ATOM 1372 C C . THR A 1 168 ? 7.491 8.551 -32.286 1.00 43.38 168 THR A C 1
ATOM 1374 O O . THR A 1 168 ? 8.353 9.329 -32.700 1.00 43.38 168 THR A O 1
ATOM 1377 N N . LYS A 1 169 ? 6.340 9.011 -31.747 1.00 41.16 169 LYS A N 1
ATOM 1378 C CA . LYS A 1 169 ? 6.086 10.457 -31.524 1.00 41.16 169 LYS A CA 1
ATOM 1379 C C . LYS A 1 169 ? 4.975 10.819 -30.511 1.00 41.16 169 LYS A C 1
ATOM 1381 O O . LYS A 1 169 ? 3.797 10.640 -30.789 1.00 41.16 169 LYS A O 1
ATOM 1386 N N . SER A 1 170 ? 5.418 11.481 -29.434 1.00 39.94 170 SER A N 1
ATOM 1387 C CA . SER A 1 170 ? 4.763 12.548 -28.638 1.00 39.94 170 SER A CA 1
ATOM 1388 C C . SER A 1 170 ? 3.369 12.347 -28.013 1.00 39.94 170 SER A C 1
ATOM 1390 O O . SER A 1 170 ? 2.368 12.192 -28.704 1.00 39.94 170 SER A O 1
ATOM 1392 N N . ASP A 1 171 ? 3.354 12.538 -26.690 1.00 47.75 171 ASP A N 1
ATOM 1393 C CA . ASP A 1 171 ? 2.241 12.809 -25.765 1.00 47.75 171 ASP A CA 1
ATOM 1394 C C . ASP A 1 171 ? 0.920 13.348 -26.347 1.00 47.75 171 ASP A C 1
ATOM 1396 O O . ASP A 1 171 ? 0.907 14.403 -26.978 1.00 47.75 171 ASP A O 1
ATOM 1400 N N . TRP A 1 172 ? -0.202 12.728 -25.951 1.00 33.88 172 TRP A N 1
ATOM 1401 C CA . TRP A 1 172 ? -1.491 13.406 -25.734 1.00 33.88 172 TRP A CA 1
ATOM 1402 C C . TRP A 1 172 ? -2.259 12.766 -24.566 1.00 33.88 172 TRP A C 1
ATOM 1404 O O . TRP A 1 172 ? -2.283 11.543 -24.414 1.00 33.88 172 TRP A O 1
ATOM 1414 N N . ASN A 1 173 ? -2.895 13.601 -23.738 1.00 46.72 173 ASN A N 1
ATOM 1415 C CA . ASN A 1 173 ? -3.753 13.164 -22.633 1.00 46.72 173 ASN A CA 1
ATOM 1416 C C . ASN A 1 173 ? -5.170 12.847 -23.127 1.00 46.72 173 ASN A C 1
ATOM 1418 O O . ASN A 1 173 ? -5.804 13.697 -23.747 1.00 46.72 173 ASN A O 1
ATOM 1422 N N . VAL A 1 174 ? -5.694 11.685 -22.731 1.00 42.03 174 VAL A N 1
ATOM 1423 C CA . VAL A 1 174 ? -7.134 11.401 -22.651 1.00 42.03 174 VAL A CA 1
ATOM 1424 C C . VAL A 1 174 ? -7.371 10.599 -21.369 1.00 42.03 174 VAL A C 1
ATOM 1426 O O . VAL A 1 174 ? -6.711 9.581 -21.147 1.00 42.03 174 VAL A O 1
ATOM 1429 N N . GLU A 1 175 ? -8.287 11.062 -20.519 1.00 44.50 175 GLU A N 1
ATOM 1430 C CA . GLU A 1 175 ? -8.876 10.253 -19.447 1.00 44.50 175 GLU A CA 1
ATOM 1431 C C . GLU A 1 175 ? -10.227 9.734 -19.957 1.00 44.50 175 GLU A C 1
ATOM 1433 O O . GLU A 1 175 ? -11.038 10.513 -20.452 1.00 44.50 175 GLU A O 1
ATOM 1438 N N . ASN A 1 176 ? -10.445 8.417 -19.912 1.00 52.31 176 ASN A N 1
ATOM 1439 C CA . ASN A 1 176 ? -11.609 7.798 -20.548 1.00 52.31 176 ASN A CA 1
ATOM 1440 C C . ASN A 1 176 ? -12.892 8.042 -19.744 1.00 52.31 176 ASN A C 1
ATOM 1442 O O . ASN A 1 176 ? -12.941 7.795 -18.538 1.00 52.31 176 ASN A O 1
ATOM 1446 N N . GLU A 1 177 ? -13.965 8.429 -20.433 1.00 48.72 177 GLU A N 1
ATOM 1447 C CA . GLU A 1 177 ? -15.267 8.664 -19.800 1.00 48.72 177 GLU A CA 1
ATOM 1448 C C . GLU A 1 177 ? -15.899 7.377 -19.236 1.00 48.72 177 GLU A C 1
ATOM 1450 O O . GLU A 1 177 ? -16.539 7.445 -18.191 1.00 48.72 177 GLU A O 1
ATOM 1455 N N . GLU A 1 178 ? -15.648 6.198 -19.831 1.00 53.34 178 GLU A N 1
ATOM 1456 C CA . GLU A 1 178 ? -16.080 4.898 -19.274 1.00 53.34 178 GLU A CA 1
ATOM 1457 C C . GLU A 1 178 ? -15.483 4.638 -17.876 1.00 53.34 178 GLU A C 1
ATOM 1459 O O . GLU A 1 178 ? -16.222 4.321 -16.942 1.00 53.34 178 GLU A O 1
ATOM 1464 N N . ASP A 1 179 ? -14.167 4.837 -17.695 1.00 51.06 179 ASP A N 1
ATOM 1465 C CA . ASP A 1 179 ? -13.497 4.668 -16.394 1.00 51.06 179 ASP A CA 1
ATOM 1466 C C . ASP A 1 179 ? -14.065 5.640 -15.341 1.00 51.06 179 ASP A C 1
ATOM 1468 O O . ASP A 1 179 ? -14.113 5.313 -14.152 1.00 51.06 179 ASP A O 1
ATOM 1472 N N . LEU A 1 180 ? -14.498 6.836 -15.759 1.00 55.88 180 LEU A N 1
ATOM 1473 C CA . LEU A 1 180 ? -15.140 7.827 -14.892 1.00 55.88 180 LEU A CA 1
ATOM 1474 C C . LEU A 1 180 ? -16.609 7.496 -14.599 1.00 55.88 180 LEU A C 1
ATOM 1476 O O . LEU A 1 180 ? -17.080 7.798 -13.501 1.00 55.88 180 LEU A O 1
ATOM 1480 N N . GLU A 1 181 ? -17.346 6.895 -15.535 1.00 67.62 181 GLU A N 1
ATOM 1481 C CA . GLU A 1 181 ? -18.743 6.518 -15.318 1.00 67.62 181 GLU A CA 1
ATOM 1482 C C . GLU A 1 181 ? -18.864 5.338 -14.352 1.00 67.62 181 GLU A C 1
ATOM 1484 O O . GLU A 1 181 ? -19.695 5.388 -13.444 1.00 67.62 181 GLU A O 1
ATOM 1489 N N . ASP A 1 182 ? -17.998 4.329 -14.455 1.00 62.00 182 ASP A N 1
ATOM 1490 C CA . ASP A 1 182 ? -17.986 3.220 -13.497 1.00 62.00 182 ASP A CA 1
ATOM 1491 C C . ASP A 1 182 ? -17.555 3.698 -12.098 1.00 62.00 182 ASP A C 1
ATOM 1493 O O . ASP A 1 182 ? -18.254 3.422 -11.123 1.00 62.00 182 ASP A O 1
ATOM 1497 N N . GLN A 1 183 ? -16.557 4.586 -11.991 1.00 59.78 183 GLN A N 1
ATOM 1498 C CA . GLN A 1 183 ? -16.235 5.289 -10.733 1.00 59.78 183 GLN A CA 1
ATOM 1499 C C . GLN A 1 183 ? -17.355 6.221 -10.222 1.00 59.78 183 GLN A C 1
ATOM 1501 O O . GLN A 1 183 ? -17.294 6.690 -9.081 1.00 59.78 183 GLN A O 1
ATOM 1506 N N . ARG A 1 184 ? -18.354 6.562 -11.046 1.00 75.31 184 ARG A N 1
ATOM 1507 C CA . ARG A 1 184 ? -19.582 7.275 -10.639 1.00 75.31 184 ARG A CA 1
ATOM 1508 C C . ARG A 1 184 ? -20.732 6.308 -10.336 1.00 75.31 184 ARG A C 1
ATOM 1510 O O . ARG A 1 184 ? -21.721 6.740 -9.750 1.00 75.31 184 ARG A O 1
ATOM 1517 N N . LYS A 1 185 ? -20.661 5.037 -10.741 1.00 78.06 185 LYS A N 1
ATOM 1518 C CA . LYS A 1 185 ? -21.617 3.981 -10.362 1.00 78.06 185 LYS A CA 1
ATOM 1519 C C . LYS A 1 185 ? -21.227 3.348 -9.030 1.00 78.06 185 LYS A C 1
ATOM 1521 O O . LYS A 1 185 ? -22.107 3.187 -8.198 1.00 78.06 185 LYS A O 1
ATOM 1526 N N . GLU A 1 186 ? -19.936 3.076 -8.815 1.00 73.75 186 GLU A N 1
ATOM 1527 C CA . GLU A 1 186 ? -19.396 2.594 -7.533 1.00 73.75 186 GLU A CA 1
ATOM 1528 C C . GLU A 1 186 ? -19.799 3.554 -6.397 1.00 73.75 186 GLU A C 1
ATOM 1530 O O . GLU A 1 186 ? -20.590 3.161 -5.543 1.00 73.75 186 GLU A O 1
ATOM 1535 N N . ARG A 1 187 ? -19.439 4.846 -6.480 1.00 73.25 187 ARG A N 1
ATOM 1536 C CA . ARG A 1 187 ? -19.836 5.859 -5.475 1.00 73.25 187 ARG A CA 1
ATOM 1537 C C . ARG A 1 187 ? -21.344 5.954 -5.219 1.00 73.25 187 ARG A C 1
ATOM 1539 O O . ARG A 1 187 ? -21.752 5.957 -4.070 1.00 73.25 187 ARG A O 1
ATOM 1546 N N . ARG A 1 188 ? -22.186 5.946 -6.262 1.00 82.00 188 ARG A N 1
ATOM 1547 C CA . ARG A 1 188 ? -23.661 5.998 -6.113 1.00 82.00 188 ARG A CA 1
ATOM 1548 C C . ARG A 1 188 ? -24.297 4.700 -5.599 1.00 82.00 188 ARG A C 1
ATOM 1550 O O . ARG A 1 188 ? -25.516 4.658 -5.412 1.00 82.00 188 ARG A O 1
ATOM 1557 N N . ASN A 1 189 ? -23.506 3.645 -5.421 1.00 79.19 189 ASN A N 1
ATOM 1558 C CA . ASN A 1 189 ? -23.893 2.442 -4.693 1.00 79.19 189 ASN A CA 1
ATOM 1559 C C . ASN A 1 189 ? -23.323 2.471 -3.264 1.00 79.19 189 ASN A C 1
ATOM 1561 O O . ASN A 1 189 ? -24.044 2.113 -2.342 1.00 79.19 189 ASN A O 1
ATOM 1565 N N . GLU A 1 190 ? -22.091 2.958 -3.077 1.00 73.62 190 GLU A N 1
ATOM 1566 C CA . GLU A 1 190 ? -21.460 3.169 -1.763 1.00 73.62 190 GLU A CA 1
ATOM 1567 C C . GLU A 1 190 ? -22.275 4.152 -0.899 1.00 73.62 190 GLU A C 1
ATOM 1569 O O . GLU A 1 190 ? -22.660 3.794 0.210 1.00 73.62 190 GLU A O 1
ATOM 1574 N N . GLU A 1 191 ? -22.658 5.314 -1.448 1.00 85.25 191 GLU A N 1
ATOM 1575 C CA . GLU A 1 191 ? -23.552 6.308 -0.818 1.00 85.25 191 GLU A CA 1
ATOM 1576 C C . GLU A 1 191 ? -24.862 5.662 -0.314 1.00 85.25 191 GLU A C 1
ATOM 1578 O O . GLU A 1 191 ? -25.341 5.962 0.775 1.00 85.25 191 GLU A O 1
ATOM 1583 N N . LYS A 1 192 ? -25.418 4.707 -1.075 1.00 87.88 192 LYS A N 1
ATOM 1584 C CA . LYS A 1 192 ? -26.660 4.005 -0.712 1.00 87.88 192 LYS A CA 1
ATOM 1585 C C . LYS A 1 192 ? -26.464 2.903 0.321 1.00 87.88 192 LYS A C 1
ATOM 1587 O O . LYS 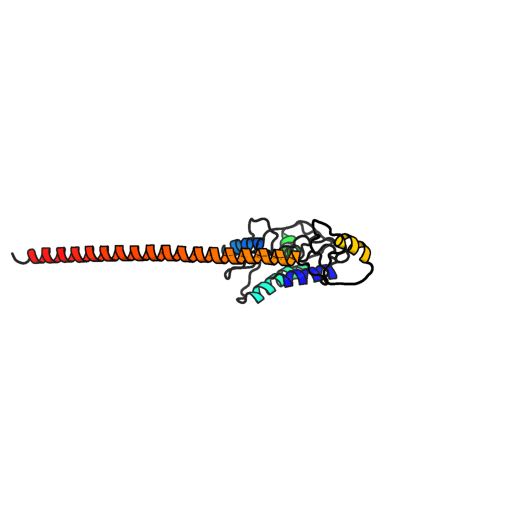A 1 192 ? -27.402 2.613 1.057 1.00 87.88 192 LYS A O 1
ATOM 1592 N N . GLU A 1 193 ? -25.307 2.243 0.357 1.00 86.38 193 GLU A N 1
ATOM 1593 C CA . GLU A 1 193 ? -25.011 1.289 1.432 1.00 86.38 193 GLU A CA 1
ATOM 1594 C C . GLU A 1 193 ? -24.726 2.015 2.753 1.00 86.38 193 GLU A C 1
ATOM 1596 O O . GLU A 1 193 ? -25.112 1.499 3.800 1.00 86.38 193 GLU A O 1
ATOM 1601 N N . GLU A 1 194 ? -24.149 3.222 2.712 1.00 86.56 194 GLU A N 1
ATOM 1602 C CA . GLU A 1 194 ? -23.969 4.092 3.883 1.00 86.56 194 GLU A CA 1
ATOM 1603 C C . GLU A 1 194 ? -25.328 4.568 4.437 1.00 86.56 194 GLU A C 1
ATOM 1605 O O . GLU A 1 194 ? -25.635 4.271 5.596 1.00 86.56 194 GLU A O 1
ATOM 1610 N N . ASP A 1 195 ? -26.205 5.139 3.592 1.00 88.69 195 ASP A N 1
ATOM 1611 C CA . ASP A 1 195 ? -27.603 5.472 3.943 1.00 88.69 195 ASP A CA 1
ATOM 1612 C C . ASP A 1 195 ? -28.348 4.270 4.565 1.00 88.69 195 ASP A C 1
ATOM 1614 O O . ASP A 1 195 ? -29.034 4.386 5.585 1.00 88.69 195 ASP A O 1
ATOM 1618 N N . LEU A 1 196 ? -28.220 3.083 3.955 1.00 89.00 196 LEU A N 1
ATOM 1619 C CA . LEU A 1 196 ? -28.876 1.861 4.428 1.00 89.00 196 LEU A CA 1
ATOM 1620 C C . LEU A 1 196 ? -28.268 1.308 5.722 1.00 89.00 196 LEU A C 1
ATOM 1622 O O . LEU A 1 196 ? -28.981 0.631 6.469 1.00 89.00 196 LEU A O 1
ATOM 1626 N N . GLU A 1 197 ? -26.983 1.535 6.007 1.00 91.25 197 GLU A N 1
ATOM 1627 C CA . GLU A 1 197 ? -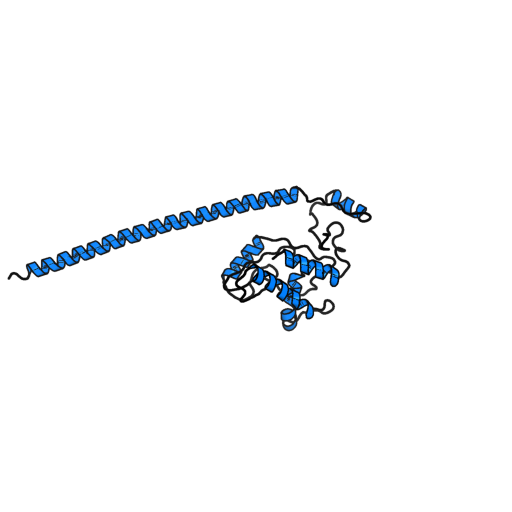26.391 1.131 7.283 1.00 91.25 197 GLU A CA 1
ATOM 1628 C C . GLU A 1 197 ? -26.786 2.085 8.413 1.00 91.25 197 GLU A C 1
ATOM 1630 O O . GLU A 1 197 ? -27.092 1.613 9.511 1.00 91.25 197 GLU A O 1
ATOM 1635 N N . ASP A 1 198 ? -26.877 3.390 8.157 1.00 88.25 198 ASP A N 1
ATOM 1636 C CA . ASP A 1 198 ? -27.317 4.364 9.161 1.00 88.25 198 ASP A CA 1
ATOM 1637 C C . ASP A 1 198 ? -28.804 4.190 9.501 1.00 88.25 198 ASP A C 1
ATOM 1639 O O . ASP A 1 198 ? -29.134 4.025 10.678 1.00 88.25 198 ASP A O 1
ATOM 1643 N N . GLN A 1 199 ? -29.676 3.970 8.508 1.00 88.44 199 GLN A N 1
ATOM 1644 C CA . GLN A 1 199 ? -31.060 3.525 8.749 1.00 88.44 199 GLN A CA 1
ATOM 1645 C C . GLN A 1 199 ? -31.157 2.167 9.477 1.00 88.44 199 GLN A C 1
ATOM 1647 O O . GLN A 1 199 ? -32.224 1.796 9.974 1.00 88.44 199 GLN A O 1
ATOM 1652 N N . ARG A 1 200 ? -30.094 1.350 9.499 1.00 92.06 200 ARG A N 1
ATOM 1653 C CA . ARG A 1 200 ? -30.020 0.124 10.320 1.00 92.06 200 ARG A CA 1
ATOM 1654 C C . ARG A 1 200 ? -29.414 0.386 11.697 1.00 92.06 200 ARG A C 1
ATOM 1656 O O . ARG A 1 200 ? -29.554 -0.473 12.562 1.00 92.06 200 ARG A O 1
ATOM 1663 N N . LYS A 1 201 ? -28.691 1.484 11.926 1.00 90.75 201 LYS A N 1
ATOM 1664 C CA . LYS A 1 201 ? -28.209 1.898 13.257 1.00 90.75 201 LYS A CA 1
ATOM 1665 C C . LYS A 1 201 ? -29.333 2.580 14.033 1.00 90.75 201 LYS A C 1
ATOM 1667 O O . LYS A 1 201 ? -29.517 2.243 15.193 1.00 90.75 201 LYS A O 1
ATOM 1672 N N . GLU A 1 202 ? -30.098 3.441 13.363 1.00 91.62 202 GLU A N 1
ATOM 1673 C CA . GLU A 1 202 ? -31.239 4.182 13.912 1.00 91.62 202 GLU A CA 1
ATOM 1674 C C . GLU A 1 202 ? -32.301 3.237 14.498 1.00 91.62 202 GLU A C 1
ATOM 1676 O O . GLU A 1 202 ? -32.480 3.227 15.711 1.00 91.62 202 GLU A O 1
ATOM 1681 N N . ARG A 1 203 ? -32.843 2.303 13.699 1.00 89.31 203 ARG A N 1
ATOM 1682 C CA . ARG A 1 203 ? -33.765 1.251 14.188 1.00 89.31 203 ARG A CA 1
ATOM 1683 C C . ARG A 1 203 ? -33.222 0.429 15.358 1.00 89.31 203 ARG A C 1
ATOM 1685 O O . ARG A 1 203 ? -33.927 0.201 16.327 1.00 89.31 203 ARG A O 1
ATOM 1692 N N . ARG A 1 204 ? -31.935 0.059 15.330 1.00 90.75 204 ARG A N 1
ATOM 1693 C CA . ARG A 1 204 ? -31.273 -0.656 16.444 1.00 90.75 204 ARG A CA 1
ATOM 1694 C C . ARG A 1 204 ? -30.966 0.228 17.658 1.00 90.75 204 ARG A C 1
ATOM 1696 O O . ARG A 1 204 ? -30.349 -0.260 18.608 1.00 90.75 204 ARG A O 1
ATOM 1703 N N . ASN A 1 205 ? -31.308 1.510 17.627 1.00 87.31 205 ASN A N 1
ATOM 1704 C CA . ASN A 1 205 ? -31.335 2.385 18.792 1.00 87.31 205 ASN A CA 1
ATOM 1705 C C . ASN A 1 205 ? -32.783 2.595 19.251 1.00 87.31 205 ASN A C 1
ATOM 1707 O O . ASN A 1 205 ? -33.016 2.468 20.445 1.00 87.31 205 ASN A O 1
ATOM 1711 N N . GLU A 1 206 ? -33.738 2.786 18.332 1.00 92.06 206 GLU A N 1
ATOM 1712 C CA . GLU A 1 206 ? -35.185 2.811 18.624 1.00 92.06 206 GLU A CA 1
ATOM 1713 C C . GLU A 1 206 ? -35.619 1.547 19.394 1.00 92.06 206 GLU A C 1
ATOM 1715 O O . GLU A 1 206 ? -36.113 1.655 20.513 1.00 92.06 206 GLU A O 1
ATOM 1720 N N . GLU A 1 207 ? -35.293 0.354 18.871 1.00 92.00 207 GLU A N 1
ATOM 1721 C CA . GLU A 1 207 ? -35.519 -0.955 19.516 1.00 92.00 207 GLU A CA 1
ATOM 1722 C C . GLU A 1 207 ? -34.963 -1.009 20.957 1.00 92.00 207 GLU A C 1
ATOM 1724 O O . GLU A 1 207 ? -35.562 -1.608 21.847 1.00 92.00 207 GLU A O 1
ATOM 1729 N N . LYS A 1 208 ? -33.820 -0.353 21.216 1.00 92.25 208 LYS A N 1
ATOM 1730 C CA . LYS A 1 208 ? -33.189 -0.335 22.547 1.00 92.25 208 LYS A CA 1
ATOM 1731 C C . LYS A 1 208 ? -33.784 0.703 23.487 1.00 92.25 208 LYS A C 1
ATOM 1733 O O . LYS A 1 208 ? -33.708 0.512 24.698 1.00 92.25 208 LYS A O 1
ATOM 1738 N N . GLU A 1 209 ? -34.290 1.822 22.976 1.00 92.19 209 GLU A N 1
ATOM 1739 C CA . GLU A 1 209 ? -34.984 2.800 23.815 1.00 92.19 209 GLU A CA 1
ATOM 1740 C C . GLU A 1 209 ? -36.355 2.264 24.244 1.00 92.19 209 GLU A C 1
ATOM 1742 O O . GLU A 1 209 ? -36.732 2.477 25.395 1.00 92.19 209 GLU A O 1
ATOM 1747 N N . GLU A 1 210 ? -37.023 1.475 23.393 1.00 92.50 210 GLU A N 1
ATOM 1748 C CA . GLU A 1 210 ? -38.239 0.725 23.738 1.00 92.50 210 GLU A CA 1
ATOM 1749 C C . GLU A 1 210 ? -37.957 -0.339 24.824 1.00 92.50 210 GLU A C 1
ATOM 1751 O O . GLU A 1 210 ? -38.546 -0.262 25.908 1.00 92.50 210 GLU A O 1
ATOM 1756 N N . ASP A 1 211 ? -36.960 -1.222 24.625 1.00 92.44 211 ASP A N 1
ATOM 1757 C CA . ASP A 1 211 ? -36.473 -2.176 25.648 1.00 92.44 211 ASP A CA 1
ATOM 1758 C C . ASP A 1 211 ? -36.155 -1.481 26.994 1.00 92.44 211 ASP A C 1
ATOM 1760 O O . ASP A 1 211 ? -36.496 -1.970 28.077 1.00 92.44 211 ASP A O 1
ATOM 1764 N N . LEU A 1 212 ? -35.470 -0.330 26.948 1.00 92.44 212 LEU A N 1
ATOM 1765 C CA . LEU A 1 212 ? -35.080 0.426 28.141 1.00 92.44 212 LEU A CA 1
ATOM 1766 C C . LEU A 1 212 ? -36.255 1.155 28.803 1.00 92.44 212 LEU A C 1
ATOM 1768 O O . LEU A 1 212 ? -36.200 1.389 30.014 1.00 92.44 212 LEU A O 1
ATOM 1772 N N . GLU A 1 213 ? -37.296 1.539 28.062 1.00 94.25 213 GLU A N 1
ATOM 1773 C CA . GLU A 1 213 ? -38.501 2.122 28.650 1.00 94.25 213 GLU A CA 1
ATOM 1774 C C . GLU A 1 213 ? -39.334 1.056 29.369 1.00 94.25 213 GLU A C 1
ATOM 1776 O O . GLU A 1 213 ? -39.782 1.299 30.493 1.00 94.25 213 GLU A O 1
ATOM 1781 N N . ASP A 1 214 ? -39.469 -0.140 28.798 1.00 92.62 214 ASP A N 1
ATOM 1782 C CA . ASP A 1 214 ? -40.202 -1.240 29.431 1.00 92.62 214 ASP A CA 1
ATOM 1783 C C . ASP A 1 214 ? -39.486 -1.747 30.689 1.00 92.62 214 ASP A C 1
ATOM 1785 O O . ASP A 1 214 ? -40.101 -1.797 31.759 1.00 92.62 214 ASP A O 1
ATOM 1789 N N . GLN A 1 215 ? -38.156 -1.896 30.656 1.00 92.12 215 GLN A N 1
ATOM 1790 C CA . GLN A 1 215 ? -37.350 -2.128 31.867 1.00 92.12 215 GLN A CA 1
ATOM 1791 C C . GLN A 1 215 ? -37.434 -0.984 32.901 1.00 92.12 215 GLN A C 1
ATOM 1793 O O . GLN A 1 215 ? -36.996 -1.149 34.043 1.00 92.12 215 GLN A O 1
ATOM 1798 N N . ARG A 1 216 ? -37.918 0.211 32.535 1.00 93.94 216 ARG A N 1
ATOM 1799 C CA . ARG A 1 216 ? -38.223 1.307 33.480 1.00 93.94 216 ARG A CA 1
ATOM 1800 C C . ARG A 1 216 ? -39.687 1.301 33.923 1.00 93.94 216 ARG A C 1
ATOM 1802 O O . ARG A 1 216 ? -39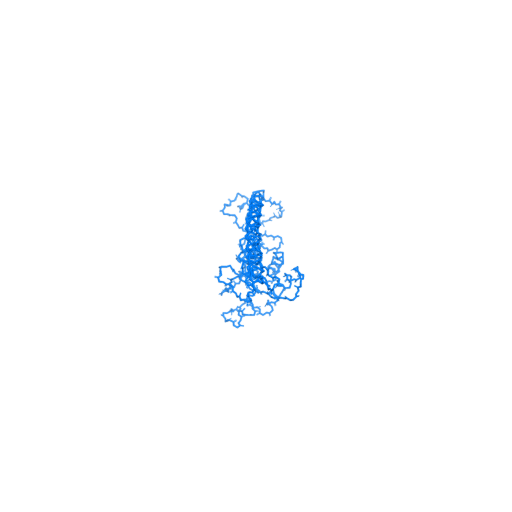.995 1.954 34.916 1.00 93.94 216 ARG A O 1
ATOM 1809 N N . LYS A 1 217 ? -40.607 0.651 33.208 1.00 93.50 217 LYS A N 1
ATOM 1810 C CA . LYS A 1 217 ? -42.000 0.438 33.646 1.00 93.50 217 LYS A CA 1
ATOM 1811 C C . LYS A 1 217 ? -42.059 -0.688 34.674 1.00 93.50 217 LYS A C 1
ATOM 1813 O O . LYS A 1 217 ? -42.683 -0.499 35.711 1.00 93.50 217 LYS A O 1
ATOM 1818 N N . GLU A 1 218 ? -41.349 -1.785 34.412 1.00 92.56 218 GLU A N 1
ATOM 1819 C CA . GLU A 1 218 ? -41.268 -2.974 35.268 1.00 92.56 218 GLU A CA 1
ATOM 1820 C C . GLU A 1 218 ? -40.750 -2.631 36.675 1.00 92.56 218 GLU A C 1
ATOM 1822 O O . GLU A 1 218 ? -41.510 -2.738 37.635 1.00 92.56 218 GLU A O 1
ATOM 1827 N N . ARG A 1 219 ? -39.552 -2.035 36.789 1.00 91.19 219 ARG A N 1
ATOM 1828 C CA . ARG A 1 219 ? -39.003 -1.553 38.078 1.00 91.19 219 ARG A CA 1
ATOM 1829 C C . ARG A 1 219 ? -39.920 -0.594 38.835 1.00 91.19 219 ARG A C 1
ATOM 1831 O O . ARG A 1 219 ? -40.094 -0.735 40.036 1.00 91.19 219 ARG A O 1
ATOM 1838 N N . ARG A 1 220 ? -40.592 0.331 38.137 1.00 92.25 220 ARG A N 1
ATOM 1839 C CA . ARG A 1 220 ? -41.575 1.248 38.754 1.00 92.25 220 ARG A CA 1
ATOM 1840 C C . ARG A 1 220 ? -42.895 0.573 39.137 1.00 92.25 220 ARG A C 1
ATOM 1842 O O . ARG A 1 220 ? -43.797 1.261 39.617 1.00 92.25 220 ARG A O 1
ATOM 1849 N N . ASN A 1 221 ? -43.061 -0.721 38.886 1.00 91.19 221 ASN A N 1
ATOM 1850 C CA . ASN A 1 221 ? -44.136 -1.533 39.445 1.00 91.19 221 ASN A CA 1
ATOM 1851 C C . ASN A 1 221 ? -43.604 -2.385 40.605 1.00 91.19 221 ASN A C 1
ATOM 1853 O O . ASN A 1 221 ? -44.255 -2.395 41.643 1.00 91.19 221 ASN A O 1
ATOM 1857 N N . GLU A 1 222 ? -42.407 -2.973 40.483 1.00 92.00 222 GLU A N 1
ATOM 1858 C CA . GLU A 1 222 ? -41.702 -3.658 41.584 1.00 92.00 222 GLU A CA 1
ATOM 1859 C C . GLU A 1 222 ? -41.572 -2.747 42.823 1.00 92.00 222 GLU A C 1
ATOM 1861 O O . GLU A 1 222 ? -42.055 -3.102 43.896 1.00 92.00 222 GLU A O 1
ATOM 1866 N N . GLU A 1 223 ? -41.052 -1.523 42.648 1.00 91.75 223 GLU A N 1
ATOM 1867 C CA . GLU A 1 223 ? -40.937 -0.488 43.696 1.00 91.75 223 GLU A CA 1
ATOM 1868 C C . GLU A 1 223 ? -42.283 -0.213 44.401 1.00 91.75 223 GLU A C 1
ATOM 1870 O O . GLU A 1 223 ? -42.336 -0.022 45.613 1.00 91.75 223 GLU A O 1
ATOM 1875 N N . LYS A 1 224 ? -43.401 -0.231 43.656 1.00 92.12 224 LYS A N 1
ATOM 1876 C CA . LYS A 1 224 ? -44.743 0.003 44.218 1.00 92.12 224 LYS A CA 1
ATOM 1877 C C . LYS A 1 224 ? -45.304 -1.212 44.945 1.00 92.12 224 LYS A C 1
ATOM 1879 O O . LYS A 1 224 ? -46.110 -1.036 45.857 1.00 92.12 224 LYS A O 1
ATOM 1884 N N . GLU A 1 225 ? -44.970 -2.427 44.518 1.00 90.69 225 GLU A N 1
ATOM 1885 C CA . GLU A 1 225 ? -45.391 -3.635 45.229 1.00 90.69 225 GLU A CA 1
ATOM 1886 C C . GLU A 1 225 ? -44.624 -3.784 46.548 1.00 90.69 225 GLU A C 1
ATOM 1888 O O . GLU A 1 225 ? -45.240 -4.160 47.546 1.00 90.69 225 GLU A O 1
ATOM 1893 N N . GLU A 1 226 ? -43.348 -3.382 46.588 1.00 90.31 226 GLU A N 1
ATOM 1894 C CA . GLU A 1 226 ? -42.545 -3.294 47.815 1.00 90.31 226 GLU A CA 1
ATOM 1895 C C . GLU A 1 226 ? -43.110 -2.232 48.787 1.00 90.31 226 GLU A C 1
ATOM 1897 O O . GLU A 1 226 ? -43.474 -2.584 49.913 1.00 90.31 226 GLU A O 1
ATOM 1902 N N . ASP A 1 227 ? -43.343 -0.990 48.327 1.00 90.69 227 ASP A N 1
ATOM 1903 C CA . ASP A 1 227 ? -44.035 0.071 49.094 1.00 90.69 227 ASP A CA 1
ATOM 1904 C C . ASP A 1 227 ? -45.387 -0.409 49.667 1.00 90.69 227 ASP A C 1
ATOM 1906 O O . ASP A 1 227 ? -45.727 -0.163 50.830 1.00 90.69 227 ASP A O 1
ATOM 1910 N N . LEU A 1 228 ? -46.195 -1.097 48.849 1.00 90.00 228 LEU A N 1
ATOM 1911 C CA . LEU A 1 228 ? -47.505 -1.610 49.257 1.00 90.00 228 LEU A CA 1
ATOM 1912 C C . LEU A 1 228 ? -47.408 -2.797 50.221 1.00 90.00 228 LEU A C 1
ATOM 1914 O O . LEU A 1 228 ? -48.348 -3.011 50.994 1.00 90.00 228 LEU A O 1
ATOM 1918 N N . GLU A 1 229 ? -46.332 -3.584 50.190 1.00 90.12 229 GLU A N 1
ATOM 1919 C CA . GLU A 1 229 ? -46.109 -4.649 51.165 1.00 90.12 229 GLU A CA 1
ATOM 1920 C C . GLU A 1 229 ? -45.644 -4.088 52.512 1.00 90.12 229 GLU A C 1
ATOM 1922 O O . GLU A 1 229 ? -46.160 -4.511 53.549 1.00 90.12 229 GLU A O 1
ATOM 1927 N N . ASP A 1 230 ? -44.766 -3.087 52.523 1.00 88.62 230 ASP A N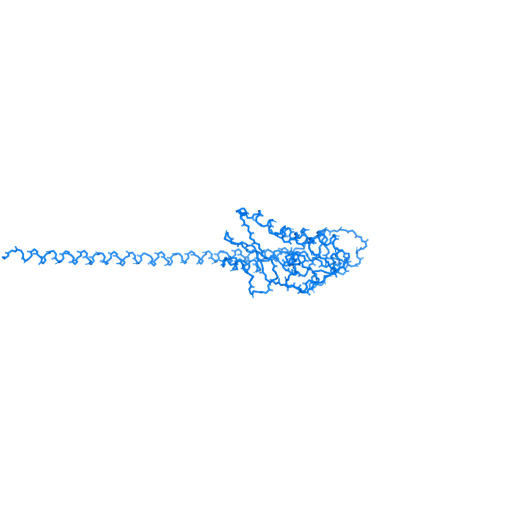 1
ATOM 1928 C CA . ASP A 1 230 ? -44.307 -2.452 53.762 1.00 88.62 230 ASP A CA 1
ATOM 1929 C C . ASP A 1 230 ? -45.442 -1.687 54.456 1.00 88.62 230 ASP A C 1
ATOM 1931 O O . ASP A 1 230 ? -45.717 -1.945 55.631 1.00 88.62 230 ASP A O 1
ATOM 1935 N N . GLN A 1 231 ? -46.267 -0.945 53.708 1.00 88.50 231 GLN A N 1
ATOM 1936 C CA . GLN A 1 231 ? -47.519 -0.382 54.236 1.00 88.50 231 GLN A CA 1
ATOM 1937 C C . GLN A 1 231 ? -48.526 -1.447 54.726 1.00 88.50 231 GLN A C 1
ATOM 1939 O O . GLN A 1 231 ? -49.504 -1.107 55.399 1.00 88.50 231 GLN A O 1
ATOM 1944 N N . ARG A 1 232 ? -48.384 -2.730 54.359 1.00 88.38 232 ARG A N 1
ATOM 1945 C CA . ARG A 1 232 ? -49.179 -3.842 54.930 1.00 88.38 232 ARG A CA 1
ATOM 1946 C C . ARG A 1 232 ? -48.501 -4.461 56.156 1.00 88.38 232 ARG A C 1
ATOM 1948 O O . ARG A 1 232 ? -49.208 -5.028 56.987 1.00 88.38 232 ARG A O 1
ATOM 1955 N N . LYS A 1 233 ? -47.173 -4.376 56.284 1.00 84.50 233 LYS A N 1
ATOM 1956 C CA . LYS A 1 233 ? -46.420 -4.795 57.479 1.00 84.50 233 LYS A CA 1
ATOM 1957 C C . LYS A 1 233 ? -46.645 -3.815 58.629 1.00 84.50 233 LYS A C 1
ATOM 1959 O O . LYS A 1 233 ? -46.933 -4.271 59.730 1.00 84.50 233 LYS A O 1
ATOM 1964 N N . GLU A 1 234 ? -46.595 -2.509 58.364 1.00 82.81 234 GLU A N 1
ATOM 1965 C CA . GLU A 1 234 ? -46.822 -1.453 59.364 1.00 82.81 234 GLU A CA 1
ATOM 1966 C C . GLU A 1 234 ? -48.203 -1.577 60.019 1.00 82.81 234 GLU A C 1
ATOM 1968 O O . GLU A 1 234 ? -48.279 -1.821 61.222 1.00 82.81 234 GLU A O 1
ATOM 1973 N N . ARG A 1 235 ? -49.287 -1.574 59.228 1.00 80.00 235 ARG A N 1
ATOM 1974 C CA . ARG A 1 235 ? -50.661 -1.740 59.746 1.00 80.00 235 ARG A CA 1
ATOM 1975 C C . ARG A 1 235 ? -50.858 -3.017 60.572 1.00 80.00 235 ARG A C 1
ATOM 1977 O O . ARG A 1 235 ? -51.493 -2.974 61.615 1.00 80.00 235 ARG A O 1
ATOM 1984 N N . ARG A 1 236 ? -50.243 -4.140 60.178 1.00 78.88 236 ARG A N 1
ATOM 1985 C CA . ARG A 1 236 ? -50.279 -5.407 60.947 1.00 78.88 236 ARG A CA 1
ATOM 1986 C C . ARG A 1 236 ? -49.484 -5.380 62.257 1.00 78.88 236 ARG A C 1
ATOM 1988 O O . ARG A 1 236 ? -49.582 -6.339 63.027 1.00 78.88 236 ARG A O 1
ATOM 1995 N N . ASN A 1 237 ? -48.642 -4.371 62.466 1.00 74.81 237 ASN A N 1
ATOM 1996 C CA . ASN A 1 237 ? -47.932 -4.138 63.720 1.00 74.81 237 ASN A CA 1
ATOM 1997 C C . ASN A 1 237 ? -48.710 -3.144 64.598 1.00 74.81 237 ASN A C 1
ATOM 1999 O O . ASN A 1 237 ? -48.780 -3.356 65.804 1.00 74.81 237 ASN A O 1
ATOM 2003 N N . GLU A 1 238 ? -49.350 -2.134 63.998 1.00 74.00 238 GLU A N 1
ATOM 2004 C CA . GLU A 1 238 ? -50.302 -1.235 64.673 1.00 74.00 238 GLU A CA 1
ATOM 2005 C C . GLU A 1 238 ? -51.495 -2.026 65.241 1.00 74.00 238 GLU A C 1
ATOM 2007 O O . GLU A 1 238 ? -51.739 -1.977 66.443 1.00 74.00 238 GLU A O 1
ATOM 2012 N N . GLU A 1 239 ? -52.129 -2.886 64.430 1.00 69.00 239 GLU A N 1
ATOM 2013 C CA . GLU A 1 239 ? -53.209 -3.822 64.821 1.00 69.00 239 GLU A CA 1
ATOM 2014 C C . GLU A 1 239 ? -52.814 -4.840 65.920 1.00 69.00 239 GLU A C 1
ATOM 2016 O O . GLU A 1 239 ? -53.651 -5.621 66.369 1.00 69.00 239 GLU A O 1
ATOM 2021 N N . LYS A 1 240 ? -51.542 -4.877 66.341 1.00 64.88 240 LYS A N 1
ATOM 2022 C CA . LYS A 1 240 ? -51.021 -5.738 67.423 1.00 64.88 240 LYS A CA 1
ATOM 2023 C C . LYS A 1 240 ? -50.488 -4.954 68.625 1.00 64.88 240 LYS A C 1
ATOM 2025 O O . LYS A 1 240 ? -49.896 -5.558 69.517 1.00 64.88 240 LYS A O 1
ATOM 2030 N N . GLY A 1 241 ? -50.643 -3.630 68.627 1.00 57.59 241 GLY A N 1
ATOM 2031 C CA . GLY A 1 241 ? -50.199 -2.742 69.701 1.00 57.59 241 GLY A CA 1
ATOM 2032 C C . GLY A 1 241 ? -51.307 -2.276 70.651 1.00 57.59 241 GLY A C 1
ATOM 2033 O O . GLY A 1 241 ? -51.007 -1.491 71.546 1.00 57.59 241 GLY A O 1
ATOM 2034 N N . GLU A 1 242 ? -52.557 -2.712 70.449 1.00 53.78 242 GLU A N 1
ATOM 2035 C CA . GLU A 1 242 ? -53.750 -2.193 71.150 1.00 53.78 242 GLU A CA 1
ATOM 2036 C C . GLU A 1 242 ? -54.439 -3.195 72.117 1.00 53.78 242 GLU A C 1
ATOM 2038 O O . GLU A 1 242 ? -55.511 -2.877 72.631 1.00 53.78 242 GLU A O 1
ATOM 2043 N N . ASP A 1 243 ? -53.825 -4.358 72.394 1.00 49.38 243 ASP A N 1
ATOM 2044 C CA . ASP A 1 243 ? -54.242 -5.366 73.407 1.00 49.38 243 ASP A CA 1
ATOM 2045 C C . ASP A 1 243 ? -53.324 -5.345 74.658 1.00 49.38 243 ASP A C 1
ATOM 2047 O O . ASP A 1 243 ? -52.083 -5.421 74.482 1.00 49.38 243 ASP A O 1
#